Protein AF-D9WW58-F1 (afdb_monomer_lite)

Secondary structure (DSSP, 8-state):
---EEEEEEEEEE-TTTSSEEEEEEEESSS-EEEEEETTS-EEEEE-EEETTEEEEEEEEE-PPTT-EEEEEEEETTEEEES-TT--SPPPEEE-PPPTTSTT-S-----EEEE----SS-BTT-SS--S-S-HHHHHHHHHHH-TTS---SEEEE-S-SS-SSS-BHHHHHHHTTTS-TTSTTTTS--SHHHHHHHHHHHH-SHHHHHHHHHS-EEE---GGGT-TTTT--HHHHHHHTTSTTHHHHHHHHHHHHIIIIIGGGS-HHHHHHH-

Sequence (274 aa):
MAGLRLGPLLRHVDWETGTDATVWVEADRPCEAEVRCADGAGGTARTWQIAGHHYALIPVAGLRPGAETAYRVLLDGEQVWPLPDSRFPDSTIRTPATSDGPTGGPEAVRVAFGSCRWAAPPSDASHDPVGPDALDTLAHTLATSPEAPRPDVLVLLGDQVYADETSAETRRWLATRRDLSEPPGDQVADYEEYTRLYYESWLDPEVRWLLSTVPSCMIFDDHDVIDDWNTSEAWLNRMRTTPWWRERILSGLMSYWVHQHLGNLSPAELAADG

Structure (mmCIF, N/CA/C/O backbone):
data_AF-D9WW58-F1
#
_entry.id   AF-D9WW58-F1
#
loop_
_atom_site.group_PDB
_atom_site.id
_atom_site.type_symbol
_atom_site.label_atom_id
_atom_site.label_alt_id
_atom_site.label_comp_id
_atom_site.label_asym_id
_atom_site.label_entity_id
_atom_site.label_seq_id
_atom_site.pdbx_PDB_ins_code
_atom_site.Cartn_x
_atom_site.Cartn_y
_atom_site.Cartn_z
_atom_site.occupancy
_atom_site.B_iso_or_equiv
_atom_site.auth_seq_id
_atom_site.auth_comp_id
_atom_site.auth_asym_id
_atom_site.auth_atom_id
_atom_site.pdbx_PDB_model_num
ATOM 1 N N . MET A 1 1 ? -18.591 -14.541 -6.287 1.00 83.38 1 MET A N 1
ATOM 2 C CA . MET A 1 1 ? -18.603 -13.501 -5.242 1.00 83.38 1 MET A CA 1
ATOM 3 C C . MET A 1 1 ? -17.286 -12.766 -5.321 1.00 83.38 1 MET A C 1
ATOM 5 O O . MET A 1 1 ? -16.314 -13.421 -5.689 1.00 83.38 1 MET A O 1
ATOM 9 N N . ALA A 1 2 ? -17.283 -11.451 -5.105 1.00 94.44 2 ALA A N 1
ATOM 10 C CA . ALA A 1 2 ? -16.063 -10.651 -5.138 1.00 94.44 2 ALA A CA 1
ATOM 11 C C . ALA A 1 2 ? -15.054 -11.151 -4.097 1.00 94.44 2 ALA A C 1
ATOM 13 O O . ALA A 1 2 ? -15.434 -11.533 -2.992 1.00 94.44 2 ALA A O 1
ATOM 14 N N . GLY A 1 3 ? -13.786 -11.213 -4.488 1.00 97.38 3 GLY A N 1
ATOM 15 C CA . GLY A 1 3 ? -12.680 -11.647 -3.642 1.00 97.38 3 GLY A CA 1
ATOM 16 C C . GLY A 1 3 ? -11.752 -10.486 -3.309 1.00 97.38 3 GLY A C 1
ATOM 17 O O . GLY A 1 3 ? -11.561 -9.589 -4.129 1.00 97.38 3 GLY A O 1
ATOM 18 N N . LEU A 1 4 ? -11.155 -10.519 -2.118 1.00 98.19 4 LEU A N 1
ATOM 19 C CA . LEU A 1 4 ? -10.149 -9.547 -1.698 1.00 98.19 4 LEU A CA 1
ATOM 20 C C . LEU A 1 4 ? -8.792 -9.904 -2.304 1.00 98.19 4 LEU A C 1
ATOM 22 O O . LEU A 1 4 ? -8.166 -10.891 -1.911 1.00 98.19 4 LEU A O 1
ATOM 26 N N . ARG A 1 5 ? -8.346 -9.088 -3.256 1.00 98.06 5 ARG A N 1
ATOM 27 C CA . ARG A 1 5 ? -7.086 -9.260 -3.975 1.00 98.06 5 ARG A CA 1
ATOM 28 C C . ARG A 1 5 ? -5.909 -8.711 -3.175 1.00 98.06 5 ARG A C 1
ATOM 30 O O . ARG A 1 5 ? -4.937 -9.436 -3.006 1.00 98.06 5 ARG A O 1
ATOM 37 N N . LEU A 1 6 ? -6.032 -7.507 -2.614 1.00 98.50 6 LEU A N 1
ATOM 38 C CA . LEU A 1 6 ? -5.019 -6.885 -1.755 1.00 98.50 6 LEU A CA 1
ATOM 39 C C . LEU A 1 6 ? -5.666 -6.119 -0.594 1.00 98.50 6 LEU A C 1
ATOM 41 O O . LEU A 1 6 ? -6.788 -5.626 -0.704 1.00 98.50 6 LEU A O 1
ATOM 45 N N . GLY A 1 7 ? -4.950 -6.026 0.526 1.00 97.88 7 GLY A N 1
ATOM 46 C CA . GLY A 1 7 ? -5.414 -5.372 1.750 1.00 97.88 7 GLY A CA 1
ATOM 47 C C . GLY A 1 7 ? -6.172 -6.290 2.718 1.00 97.88 7 GLY A C 1
ATOM 48 O O . GLY A 1 7 ? -6.093 -7.512 2.575 1.00 97.88 7 GLY A O 1
ATOM 49 N N . PRO A 1 8 ? -6.890 -5.741 3.710 1.00 98.50 8 PRO A N 1
ATOM 50 C CA . PRO A 1 8 ? -7.093 -4.313 3.928 1.00 98.50 8 PRO A CA 1
ATOM 51 C C . PRO A 1 8 ? -5.857 -3.607 4.476 1.00 98.50 8 PRO A C 1
ATOM 53 O O . PRO A 1 8 ? -5.081 -4.186 5.229 1.00 98.50 8 PRO A O 1
ATOM 56 N N . LEU A 1 9 ? -5.713 -2.337 4.109 1.00 98.62 9 LEU A N 1
ATOM 57 C CA . LEU A 1 9 ? -4.753 -1.418 4.707 1.00 98.62 9 LEU A CA 1
ATOM 58 C C . LEU A 1 9 ? -5.532 -0.375 5.508 1.00 98.62 9 LEU A C 1
ATOM 60 O O . LEU A 1 9 ? -6.358 0.340 4.943 1.00 98.62 9 LEU A O 1
ATOM 64 N N . LEU A 1 10 ? -5.253 -0.251 6.802 1.00 98.38 10 LEU A N 1
ATOM 65 C CA . LEU A 1 10 ? -5.635 0.922 7.574 1.00 98.38 10 LEU A CA 1
ATOM 66 C C . LEU A 1 10 ? -4.723 2.070 7.125 1.00 98.38 10 LEU A C 1
ATOM 68 O O . LEU A 1 10 ? -3.497 1.961 7.150 1.00 98.38 10 LEU A O 1
ATOM 72 N N . ARG A 1 11 ? -5.315 3.150 6.623 1.00 96.12 11 ARG A N 1
ATOM 73 C CA . ARG A 1 11 ? -4.577 4.233 5.963 1.00 96.12 11 ARG A CA 1
ATOM 74 C C . ARG A 1 11 ? -4.531 5.492 6.807 1.00 96.12 11 ARG A C 1
ATOM 76 O O . ARG A 1 11 ? -3.458 5.997 7.108 1.00 96.12 11 ARG A O 1
ATOM 83 N N . HIS A 1 12 ? -5.695 5.926 7.261 1.00 93.94 12 HIS A N 1
ATOM 84 C CA . HIS A 1 12 ? -5.854 7.117 8.076 1.00 93.94 12 HIS A CA 1
ATOM 85 C C . HIS A 1 12 ? -6.671 6.769 9.316 1.00 93.94 12 HIS A C 1
ATOM 87 O O . HIS A 1 12 ? -7.610 5.981 9.229 1.00 93.94 12 HIS A O 1
ATOM 93 N N . VAL A 1 13 ? -6.335 7.370 10.448 1.00 94.25 13 VAL A N 1
ATOM 94 C CA . VAL A 1 13 ? -7.235 7.532 11.593 1.00 94.25 13 VAL A CA 1
ATOM 95 C C . VAL A 1 13 ? -7.165 9.011 11.954 1.00 94.25 13 VAL A C 1
ATOM 97 O O . VAL A 1 13 ? -6.102 9.618 11.849 1.00 94.25 13 VAL A O 1
ATOM 100 N N . ASP A 1 14 ? -8.292 9.614 12.300 1.00 91.00 14 ASP A N 1
ATOM 101 C CA . ASP A 1 14 ? -8.332 11.023 12.664 1.00 91.00 14 ASP A CA 1
ATOM 102 C C . ASP A 1 14 ? -7.748 11.200 14.073 1.00 91.00 14 ASP A C 1
ATOM 104 O O . ASP A 1 14 ? -8.353 10.783 15.065 1.00 91.00 14 ASP A O 1
ATOM 108 N N . TRP A 1 15 ? -6.562 11.814 14.159 1.00 88.00 15 TRP A N 1
ATOM 109 C CA . TRP A 1 15 ? -5.913 12.089 15.442 1.00 88.00 15 TRP A CA 1
ATOM 110 C C . TRP A 1 15 ? -6.404 13.357 16.150 1.00 88.00 15 TRP A C 1
ATOM 112 O O . TRP A 1 15 ? -6.055 13.575 17.310 1.00 88.00 15 TRP A O 1
ATOM 122 N N . GLU A 1 16 ? -7.193 14.193 15.477 1.00 86.56 16 GLU A N 1
ATOM 123 C CA . GLU A 1 16 ? -7.776 15.404 16.050 1.00 86.56 16 GLU A CA 1
ATOM 124 C C . GLU A 1 16 ? -9.058 15.077 16.819 1.00 86.56 16 GLU A C 1
ATOM 126 O O . GLU A 1 16 ? -9.220 15.497 17.967 1.00 86.56 16 GLU A O 1
ATOM 131 N N . THR A 1 17 ? -9.952 14.291 16.214 1.00 88.75 17 THR A N 1
ATOM 132 C CA . THR A 1 17 ? -11.255 13.961 16.814 1.00 88.75 17 THR A CA 1
ATOM 133 C C . THR A 1 17 ? -11.327 12.546 17.381 1.00 88.75 17 THR A C 1
ATOM 135 O O . THR A 1 17 ? -12.072 12.308 18.332 1.00 88.75 17 THR A O 1
ATOM 138 N N . GLY A 1 18 ? -10.575 11.597 16.815 1.00 91.25 18 GLY A N 1
ATOM 139 C CA . GLY A 1 18 ? -10.693 10.178 17.140 1.00 91.25 18 GLY A CA 1
ATOM 140 C C . GLY A 1 18 ? -12.011 9.538 16.693 1.00 91.25 18 GLY A C 1
ATOM 141 O O . GLY A 1 18 ? -12.395 8.526 17.278 1.00 91.25 18 GLY A O 1
ATOM 142 N N . THR A 1 19 ? -12.730 10.108 15.716 1.00 93.81 19 THR A N 1
ATOM 143 C CA . THR A 1 19 ? -14.056 9.599 15.306 1.00 93.81 19 THR A CA 1
ATOM 144 C C . THR A 1 19 ? -14.099 8.908 13.951 1.00 93.81 19 THR A C 1
ATOM 146 O O . THR A 1 19 ? -15.078 8.209 13.664 1.00 93.81 19 THR A O 1
ATOM 149 N N . ASP A 1 20 ? -13.047 9.041 13.145 1.00 94.38 20 ASP A N 1
ATOM 150 C CA . ASP A 1 20 ? -13.051 8.586 11.758 1.00 94.38 20 ASP A CA 1
ATOM 151 C C . ASP A 1 20 ? -11.734 7.911 11.353 1.00 94.38 20 ASP A C 1
ATOM 153 O O . ASP A 1 20 ? -10.679 8.117 11.958 1.00 94.38 20 ASP A O 1
ATOM 157 N N . ALA A 1 21 ? -11.803 7.062 10.331 1.00 95.88 21 ALA A N 1
ATOM 158 C CA . ALA A 1 21 ? -10.664 6.361 9.750 1.00 95.88 21 ALA A CA 1
ATOM 159 C C . ALA A 1 21 ? -10.895 6.059 8.262 1.00 95.88 21 ALA A C 1
ATOM 161 O O . ALA A 1 21 ? -12.009 6.186 7.759 1.00 95.88 21 ALA A O 1
ATOM 162 N N . THR A 1 22 ? -9.859 5.597 7.564 1.00 97.31 22 THR A N 1
ATOM 163 C CA . THR A 1 22 ? -9.949 5.144 6.169 1.00 97.31 22 THR A CA 1
ATOM 164 C C . THR A 1 22 ? -9.294 3.781 6.015 1.00 97.31 22 THR A C 1
ATOM 166 O O . THR A 1 22 ? -8.133 3.600 6.391 1.00 97.31 22 THR A O 1
ATOM 169 N N . VAL A 1 23 ? -10.015 2.837 5.409 1.00 98.50 23 VAL A N 1
ATOM 170 C CA . VAL A 1 23 ? -9.493 1.517 5.030 1.00 98.50 23 VAL A CA 1
ATOM 171 C C . VAL A 1 23 ? -9.425 1.407 3.511 1.00 98.50 23 VAL A C 1
ATOM 173 O O . VAL A 1 23 ? -10.398 1.695 2.823 1.00 98.50 23 VAL A O 1
ATOM 176 N N . TRP A 1 24 ? -8.287 0.970 2.982 1.00 98.62 24 TRP A N 1
ATOM 177 C CA . TRP A 1 24 ? -8.073 0.728 1.557 1.00 98.62 24 TRP A CA 1
ATOM 178 C C . TRP A 1 24 ? -8.106 -0.769 1.240 1.00 98.62 24 TRP A C 1
ATOM 180 O O . TRP A 1 24 ? -7.577 -1.580 2.007 1.00 98.62 24 TRP A O 1
ATOM 190 N N . VAL A 1 25 ? -8.689 -1.140 0.099 1.00 98.75 25 VAL A N 1
ATOM 191 C CA . VAL A 1 25 ? -8.702 -2.511 -0.432 1.00 98.75 25 VAL A CA 1
ATOM 192 C C . VAL A 1 25 ? -8.583 -2.540 -1.953 1.00 98.75 25 VAL A C 1
ATOM 194 O O . VAL A 1 25 ? -8.998 -1.607 -2.642 1.00 98.75 25 VAL A O 1
ATOM 197 N N . GLU A 1 26 ? -8.125 -3.677 -2.474 1.00 98.81 26 GLU A N 1
ATOM 198 C CA . GLU A 1 26 ? -8.290 -4.066 -3.875 1.00 98.81 26 GLU A CA 1
ATOM 199 C C . GLU A 1 26 ? -9.142 -5.340 -3.974 1.00 98.81 26 GLU A C 1
ATOM 201 O O . GLU A 1 26 ? -8.863 -6.346 -3.315 1.00 98.81 26 GLU A O 1
ATOM 206 N N . ALA A 1 27 ? -10.164 -5.318 -4.825 1.00 98.69 27 ALA A N 1
ATOM 207 C CA . ALA A 1 27 ? -11.055 -6.430 -5.127 1.00 98.69 27 ALA A CA 1
ATOM 208 C C . ALA A 1 27 ? -10.756 -7.050 -6.505 1.00 98.69 27 ALA A C 1
ATOM 210 O O . ALA A 1 27 ? -10.232 -6.406 -7.412 1.00 98.69 27 ALA A O 1
ATOM 211 N N . ASP A 1 28 ? -11.131 -8.317 -6.689 1.00 98.19 28 ASP A N 1
ATOM 212 C CA . ASP A 1 28 ? -10.938 -9.046 -7.953 1.00 98.19 28 ASP A CA 1
ATOM 213 C C . ASP A 1 28 ? -11.921 -8.656 -9.075 1.00 98.19 28 ASP A C 1
ATOM 215 O O . ASP A 1 28 ? -11.755 -9.096 -10.213 1.00 98.19 28 ASP A O 1
ATOM 219 N N . ARG A 1 29 ? -12.960 -7.876 -8.756 1.00 98.31 29 ARG A N 1
ATOM 220 C CA . ARG A 1 29 ? -14.037 -7.438 -9.658 1.00 98.31 29 ARG A CA 1
ATOM 221 C C . ARG A 1 29 ? -14.750 -6.205 -9.075 1.00 98.31 29 ARG A C 1
ATOM 223 O O . ARG A 1 29 ? -14.565 -5.931 -7.889 1.00 98.31 29 ARG A O 1
ATOM 230 N N . PRO A 1 30 ? -15.617 -5.509 -9.838 1.00 98.62 30 PRO A N 1
ATOM 231 C CA . PRO A 1 30 ? -16.429 -4.430 -9.289 1.00 98.62 30 PRO A CA 1
ATOM 232 C C . PRO A 1 30 ? -17.364 -4.935 -8.184 1.00 98.62 30 PRO A C 1
ATOM 234 O O . PRO A 1 30 ? -18.091 -5.906 -8.404 1.00 98.62 30 PRO A O 1
ATOM 237 N N . CYS A 1 31 ? -17.389 -4.260 -7.037 1.00 98.69 31 CYS A N 1
ATOM 238 C CA . CYS A 1 31 ? -18.260 -4.600 -5.910 1.00 98.69 31 CYS A CA 1
ATOM 239 C C . CYS A 1 31 ? -18.536 -3.392 -5.001 1.00 98.69 31 CYS A C 1
ATOM 241 O O . CYS A 1 31 ? -18.006 -2.293 -5.193 1.00 98.69 31 CYS A O 1
ATOM 243 N N . GLU A 1 32 ? -19.400 -3.586 -4.009 1.00 98.75 32 GLU A N 1
ATOM 244 C CA . GLU A 1 32 ? -19.466 -2.722 -2.829 1.00 98.75 32 GLU A CA 1
ATOM 245 C C . GLU A 1 32 ? -18.541 -3.271 -1.744 1.00 98.75 32 GLU A C 1
ATOM 247 O O . GLU A 1 32 ? -18.630 -4.448 -1.397 1.00 98.75 32 GLU A O 1
ATOM 252 N N . ALA A 1 33 ? -17.643 -2.435 -1.232 1.00 98.81 33 ALA A N 1
ATOM 253 C CA . ALA A 1 33 ? -16.770 -2.762 -0.118 1.00 98.81 33 ALA A CA 1
ATOM 254 C C . ALA A 1 33 ? -17.281 -2.091 1.159 1.00 98.81 33 ALA A C 1
ATOM 256 O O . ALA A 1 33 ? -17.704 -0.935 1.140 1.00 98.81 33 ALA A O 1
ATOM 257 N N . GLU A 1 34 ? -17.233 -2.815 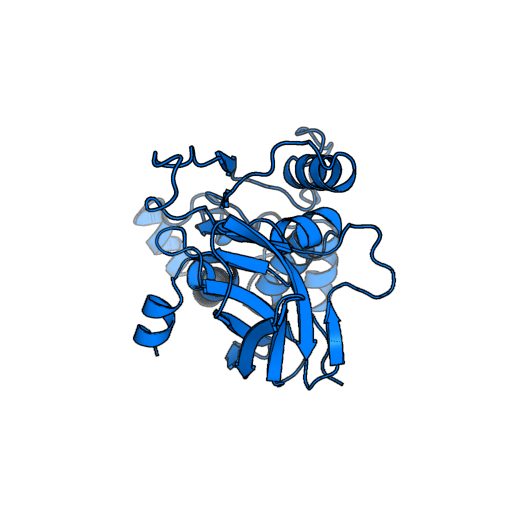2.268 1.00 98.88 34 GLU A N 1
ATOM 258 C CA . GLU A 1 34 ? -17.788 -2.386 3.545 1.00 98.88 34 GLU A CA 1
ATOM 259 C C . GLU A 1 34 ? -16.827 -2.705 4.688 1.00 98.88 34 GLU A C 1
ATOM 261 O O . GLU A 1 34 ? -16.277 -3.804 4.758 1.00 98.88 34 GLU A O 1
ATOM 266 N N . VAL A 1 35 ? -16.681 -1.760 5.615 1.00 98.88 35 VAL A N 1
ATOM 267 C CA . VAL A 1 35 ? -16.047 -1.973 6.918 1.00 98.88 35 VAL A CA 1
ATOM 268 C C . VAL A 1 35 ? -17.124 -1.981 7.995 1.00 98.88 35 VAL A C 1
ATOM 270 O O . VAL A 1 35 ? -17.918 -1.044 8.090 1.00 98.88 35 VAL A O 1
ATOM 273 N N . ARG A 1 36 ? -17.125 -3.020 8.837 1.00 98.75 36 ARG A N 1
ATOM 274 C CA . ARG A 1 36 ? -17.989 -3.132 10.023 1.00 98.75 36 ARG A CA 1
ATOM 275 C C . ARG A 1 36 ? -17.148 -3.285 11.280 1.00 98.75 36 ARG A C 1
ATOM 277 O O . ARG A 1 36 ? -16.464 -4.298 11.428 1.00 98.75 36 ARG A O 1
ATOM 284 N N . CYS A 1 37 ? -17.244 -2.329 12.194 1.00 98.56 37 CYS A N 1
ATOM 285 C CA . CYS A 1 37 ? -16.612 -2.395 13.507 1.00 98.56 37 CYS A CA 1
ATOM 286 C C . CYS A 1 37 ? -17.535 -3.073 14.529 1.00 98.56 37 CYS A C 1
ATOM 288 O O . CYS A 1 37 ? -18.764 -2.999 14.441 1.00 98.56 37 CYS A O 1
ATOM 290 N N . ALA A 1 38 ? -16.945 -3.725 15.530 1.00 96.69 38 ALA A N 1
ATOM 291 C CA . ALA A 1 38 ? -17.670 -4.449 16.574 1.00 96.69 38 ALA A CA 1
ATOM 292 C C . ALA A 1 38 ? -18.561 -3.542 17.444 1.00 96.69 38 ALA A C 1
ATOM 294 O O . ALA A 1 38 ? -19.532 -4.013 18.036 1.00 96.69 38 ALA A O 1
ATOM 295 N N . ASP A 1 39 ? -18.252 -2.248 17.516 1.00 92.06 39 ASP A N 1
ATOM 296 C CA . ASP A 1 39 ? -19.013 -1.238 18.254 1.00 92.06 39 ASP A CA 1
ATOM 297 C C . ASP A 1 39 ? -20.023 -0.457 17.402 1.00 92.06 39 ASP A C 1
ATOM 299 O O . ASP A 1 39 ? -20.636 0.490 17.893 1.00 92.06 39 ASP A O 1
ATOM 303 N N . GLY A 1 40 ? -20.252 -0.885 16.158 1.00 96.62 40 GLY A N 1
ATOM 304 C CA . GLY A 1 40 ? -21.264 -0.321 15.265 1.00 96.62 40 GLY A CA 1
ATOM 305 C C . GLY A 1 40 ? -20.767 0.806 14.360 1.00 96.62 40 GLY A C 1
ATOM 306 O O . GLY A 1 40 ? -21.510 1.206 13.466 1.00 96.62 40 GLY A O 1
ATOM 307 N N . ALA A 1 41 ? -19.528 1.278 14.541 1.00 98.00 41 ALA A N 1
ATOM 308 C CA . ALA A 1 41 ? -18.858 2.133 13.565 1.00 98.00 41 ALA A CA 1
ATOM 309 C C . ALA A 1 41 ? -18.654 1.385 12.235 1.00 98.00 41 ALA A C 1
ATOM 311 O O . ALA A 1 41 ? -18.612 0.151 12.194 1.00 98.00 41 ALA A O 1
ATOM 312 N N . GLY A 1 42 ? -18.528 2.115 11.132 1.00 98.31 42 GLY A N 1
ATOM 313 C CA . GLY A 1 42 ? -18.381 1.487 9.823 1.00 98.31 42 GLY A CA 1
ATOM 314 C C . GLY A 1 42 ? -18.577 2.443 8.661 1.00 98.31 42 GLY A C 1
ATOM 315 O O . GLY A 1 42 ? -18.747 3.648 8.840 1.00 98.31 42 GLY A O 1
ATOM 316 N N . GLY A 1 43 ? -18.569 1.875 7.461 1.00 98.12 43 GLY A N 1
ATOM 317 C CA . GLY A 1 43 ? -18.853 2.602 6.234 1.00 98.12 43 GLY A CA 1
ATOM 318 C C . GLY A 1 43 ? -18.737 1.726 4.997 1.00 98.12 43 GLY A C 1
ATOM 319 O O . GLY A 1 43 ? -18.319 0.569 5.066 1.00 98.12 43 GLY A O 1
ATOM 320 N N . THR A 1 44 ? -19.144 2.282 3.860 1.00 98.44 44 THR A N 1
ATOM 321 C CA . THR A 1 44 ? -19.215 1.575 2.577 1.00 98.44 44 THR A CA 1
ATOM 322 C C . THR A 1 44 ? -18.684 2.443 1.448 1.00 98.44 44 THR A C 1
ATOM 324 O O . THR A 1 44 ? -18.946 3.645 1.428 1.00 98.44 44 THR A O 1
ATOM 327 N N . ALA A 1 45 ? -18.039 1.827 0.462 1.00 97.81 45 ALA A N 1
ATOM 328 C CA . ALA A 1 45 ? -17.636 2.476 -0.778 1.00 97.81 45 ALA A CA 1
ATOM 329 C C . ALA A 1 45 ? -17.799 1.525 -1.971 1.00 97.81 45 ALA A C 1
ATOM 331 O O . ALA A 1 45 ? -17.611 0.313 -1.858 1.00 97.81 45 ALA A O 1
ATOM 332 N N . ARG A 1 46 ? -18.137 2.071 -3.142 1.00 98.12 46 ARG A N 1
ATOM 333 C CA . ARG A 1 46 ? -18.110 1.314 -4.401 1.00 98.12 46 ARG A CA 1
ATOM 334 C C . ARG A 1 46 ? -16.696 1.309 -4.955 1.00 98.12 46 ARG A C 1
ATOM 336 O O . ARG A 1 46 ? -16.024 2.335 -4.928 1.00 98.12 46 ARG A O 1
ATOM 343 N N . THR A 1 47 ? -16.271 0.173 -5.497 1.00 98.50 47 THR A N 1
ATOM 344 C CA . THR A 1 47 ? -14.959 0.099 -6.138 1.00 98.50 47 THR A CA 1
ATOM 345 C C . THR A 1 47 ? -14.908 0.957 -7.402 1.00 98.50 47 THR A C 1
ATOM 347 O O . THR A 1 47 ? -15.834 0.888 -8.217 1.00 98.50 47 THR A O 1
ATOM 350 N N . TRP A 1 48 ? -13.806 1.667 -7.629 1.00 97.50 48 TRP A N 1
ATOM 351 C CA . TRP A 1 48 ? -13.464 2.277 -8.920 1.00 97.50 48 TRP A CA 1
ATOM 352 C C . TRP A 1 48 ? -12.377 1.467 -9.624 1.00 97.50 48 TRP A C 1
ATOM 354 O O . TRP A 1 48 ? -11.764 0.585 -9.026 1.00 97.50 48 TRP A O 1
ATOM 364 N N . GLN A 1 49 ? -12.156 1.743 -10.911 1.00 97.38 49 GLN A N 1
ATOM 365 C CA . GLN A 1 49 ? -11.250 0.953 -11.740 1.00 97.38 49 GLN A CA 1
ATOM 366 C C . GLN A 1 49 ? -10.056 1.765 -12.245 1.00 97.38 49 GLN A C 1
ATOM 368 O O . GLN A 1 49 ? -10.233 2.841 -12.812 1.00 97.38 49 GLN A O 1
ATOM 373 N N . ILE A 1 50 ? -8.857 1.190 -12.133 1.00 97.06 50 ILE A N 1
ATOM 374 C CA . ILE A 1 50 ? -7.639 1.658 -12.808 1.00 97.06 50 ILE A CA 1
ATOM 375 C C . ILE A 1 50 ? -7.045 0.468 -13.551 1.00 97.06 50 ILE A C 1
ATOM 377 O O . ILE A 1 50 ? -6.801 -0.572 -12.950 1.00 97.06 50 ILE A O 1
ATOM 381 N N . ALA A 1 51 ? -6.860 0.597 -14.866 1.00 95.75 51 ALA A N 1
ATOM 382 C CA . ALA A 1 51 ? -6.210 -0.417 -15.707 1.00 95.75 51 ALA A CA 1
ATOM 383 C C . ALA A 1 51 ? -6.740 -1.867 -15.552 1.00 95.75 51 ALA A C 1
ATOM 385 O O . ALA A 1 51 ? -6.019 -2.817 -15.820 1.00 95.75 51 ALA A O 1
ATOM 386 N N . GLY A 1 52 ? -8.007 -2.057 -15.152 1.00 96.62 52 GLY A N 1
ATOM 387 C CA . GLY A 1 52 ? -8.593 -3.396 -14.947 1.00 96.62 52 GLY A CA 1
ATOM 388 C C . GLY A 1 52 ? -8.634 -3.876 -13.494 1.00 96.62 52 GLY A C 1
ATOM 389 O O . GLY A 1 52 ? -9.286 -4.878 -13.221 1.00 96.62 52 GLY A O 1
ATOM 390 N N . HIS A 1 53 ? -8.013 -3.147 -12.569 1.00 98.50 53 HIS A N 1
ATOM 391 C CA . HIS A 1 53 ? -8.026 -3.426 -11.134 1.00 98.50 53 HIS A CA 1
ATOM 392 C C . HIS A 1 53 ? -9.097 -2.606 -10.422 1.00 98.50 53 HIS A C 1
ATOM 394 O O . HIS A 1 53 ? -9.368 -1.475 -10.830 1.00 98.50 53 HIS A O 1
ATOM 400 N N . HIS A 1 54 ? -9.692 -3.161 -9.364 1.00 98.69 54 HIS A N 1
ATOM 401 C CA . HIS A 1 54 ? -10.824 -2.563 -8.658 1.00 98.69 54 HIS A CA 1
ATOM 402 C C . HIS A 1 54 ? -10.438 -2.182 -7.231 1.00 98.69 54 HIS A C 1
ATOM 404 O O . HIS A 1 54 ? -10.194 -3.057 -6.410 1.00 98.69 54 HIS A O 1
ATOM 410 N N . TYR A 1 55 ? -10.416 -0.890 -6.921 1.00 98.62 55 TYR A N 1
ATOM 411 C CA . TYR A 1 55 ? -9.961 -0.368 -5.629 1.00 98.62 55 TYR A CA 1
ATOM 412 C C . TYR A 1 55 ? -11.103 0.284 -4.864 1.00 98.62 55 TYR A C 1
ATOM 414 O O . TYR A 1 55 ? -12.021 0.815 -5.486 1.00 98.62 55 TYR A O 1
ATOM 422 N N . ALA A 1 56 ? -11.039 0.269 -3.533 1.00 97.94 56 ALA A N 1
ATOM 423 C CA . ALA A 1 56 ? -11.926 1.049 -2.676 1.00 97.94 56 ALA A CA 1
ATOM 424 C C . ALA A 1 56 ? -11.165 1.676 -1.496 1.00 97.94 56 ALA A C 1
ATOM 426 O O . ALA A 1 56 ? -10.354 1.016 -0.851 1.00 97.94 56 ALA A O 1
ATOM 427 N N . LEU A 1 57 ? -11.480 2.936 -1.193 1.00 96.88 57 LEU A N 1
ATOM 428 C CA . LEU A 1 57 ? -11.163 3.655 0.042 1.00 96.88 57 LEU A CA 1
ATOM 429 C C . LEU A 1 57 ? -12.487 3.785 0.770 1.00 96.88 57 LEU A C 1
ATOM 431 O O . LEU A 1 57 ? -13.440 4.342 0.229 1.00 96.88 57 LEU A O 1
ATOM 435 N N . ILE A 1 58 ? -12.551 3.220 1.961 1.00 97.81 58 ILE A N 1
ATOM 436 C CA . ILE A 1 58 ? -13.769 3.070 2.735 1.00 97.81 58 ILE A CA 1
ATOM 437 C C . ILE A 1 58 ? -13.619 3.987 3.949 1.00 97.81 58 ILE A C 1
ATOM 439 O O . ILE A 1 58 ? -12.875 3.637 4.872 1.00 97.81 58 ILE A O 1
ATOM 443 N N . PRO A 1 59 ? -14.276 5.162 3.956 1.00 96.44 59 PRO A N 1
ATOM 444 C CA . PRO A 1 59 ? -14.366 5.986 5.149 1.00 96.44 59 PRO A CA 1
ATOM 445 C C . PRO A 1 59 ? -15.132 5.220 6.224 1.00 96.44 59 PRO A C 1
ATOM 447 O O . PRO A 1 59 ? -16.212 4.687 5.968 1.00 96.44 59 PRO A O 1
ATOM 450 N N . VAL A 1 60 ? -14.568 5.158 7.419 1.00 97.25 60 VAL A N 1
ATOM 451 C CA . VAL A 1 60 ? -15.165 4.557 8.608 1.00 97.25 60 VAL A CA 1
ATOM 452 C C . VAL A 1 60 ? -15.525 5.695 9.537 1.00 97.25 60 VAL A C 1
ATOM 454 O O . VAL A 1 60 ? -14.635 6.427 9.956 1.00 97.25 60 VAL A O 1
ATOM 457 N N . ALA A 1 61 ? -16.806 5.819 9.866 1.00 96.06 61 ALA A N 1
ATOM 458 C CA . ALA A 1 61 ? -17.305 6.876 10.734 1.00 96.06 61 ALA A CA 1
ATOM 459 C C . ALA A 1 61 ? -17.942 6.311 12.005 1.00 96.06 61 ALA A C 1
ATOM 461 O O . ALA A 1 61 ? -18.357 5.146 12.061 1.00 96.06 61 ALA A O 1
ATOM 462 N N . GLY A 1 62 ? -18.059 7.167 13.021 1.00 95.88 62 GLY A N 1
ATOM 463 C CA . GLY A 1 62 ? -18.710 6.837 14.290 1.00 95.88 62 GLY A CA 1
ATOM 464 C C . GLY A 1 62 ? -17.828 6.048 15.256 1.00 95.88 62 GLY A C 1
ATOM 465 O O . GLY A 1 62 ? -18.357 5.396 16.159 1.00 95.88 62 GLY A O 1
ATOM 466 N N . LEU A 1 63 ? -16.504 6.092 15.077 1.00 96.25 63 LEU A N 1
ATOM 467 C CA . LEU A 1 63 ? -15.561 5.531 16.040 1.00 96.25 63 LEU A CA 1
ATOM 468 C C . LEU A 1 63 ? -15.649 6.300 17.363 1.00 96.25 63 LEU A C 1
ATOM 470 O O . LEU A 1 63 ? -15.967 7.491 17.407 1.00 96.25 63 LEU A O 1
ATOM 474 N N . ARG A 1 64 ? -15.387 5.598 18.465 1.00 94.81 64 ARG A N 1
ATOM 475 C CA . ARG A 1 64 ? -15.359 6.198 19.801 1.00 94.81 64 ARG A CA 1
ATOM 476 C C . ARG A 1 64 ? -13.933 6.642 20.119 1.00 94.81 64 ARG A C 1
ATOM 478 O O . ARG A 1 64 ? -13.070 5.770 20.131 1.00 94.81 64 ARG A O 1
ATOM 485 N N . PRO A 1 65 ? -13.692 7.914 20.473 1.00 93.25 65 PRO A N 1
ATOM 486 C CA . PRO A 1 65 ? -12.351 8.365 20.822 1.00 93.25 65 PRO A CA 1
ATOM 487 C C . PRO A 1 65 ? -11.765 7.602 22.014 1.00 93.25 65 PRO A C 1
ATOM 489 O O . PRO A 1 65 ? -12.482 7.229 22.948 1.00 93.25 65 PRO A O 1
ATOM 492 N N . GLY A 1 66 ? -10.453 7.377 21.993 1.00 91.62 66 GLY A N 1
ATOM 493 C CA . GLY A 1 66 ? -9.724 6.620 23.013 1.00 91.62 66 GLY A CA 1
ATOM 494 C C . GLY A 1 66 ? -10.062 5.126 23.057 1.00 91.62 66 GLY A C 1
ATOM 495 O O . GLY A 1 66 ? -9.755 4.469 24.053 1.00 91.62 66 GLY A O 1
ATOM 496 N N . ALA A 1 67 ? -10.722 4.586 22.027 1.00 93.38 67 ALA A N 1
ATOM 497 C CA . ALA A 1 67 ? -11.070 3.174 21.947 1.00 93.38 67 ALA A CA 1
ATOM 498 C C . ALA A 1 67 ? -10.193 2.410 20.950 1.00 93.38 67 ALA A C 1
ATOM 500 O O . ALA A 1 67 ? -9.562 2.969 20.053 1.00 93.38 67 ALA A O 1
ATOM 501 N N . GLU A 1 68 ? -10.211 1.091 21.106 1.00 95.44 68 GLU A N 1
ATOM 502 C CA . GLU A 1 68 ? -9.694 0.125 20.149 1.00 95.44 68 GLU A CA 1
ATOM 503 C C . GLU A 1 68 ? -10.836 -0.825 19.779 1.00 95.44 68 GLU A C 1
ATOM 505 O O . GLU A 1 68 ? -11.410 -1.481 20.651 1.00 95.44 68 GLU A O 1
ATOM 510 N N . THR A 1 69 ? -11.217 -0.853 18.501 1.00 97.06 69 THR A N 1
ATOM 511 C CA . THR A 1 69 ? -12.374 -1.618 18.014 1.00 97.06 69 THR A CA 1
ATOM 512 C C . THR A 1 69 ? -11.953 -2.589 16.920 1.00 97.06 69 THR A C 1
ATOM 514 O O . THR A 1 69 ? -11.284 -2.206 15.961 1.00 97.06 69 THR A O 1
ATOM 517 N N . ALA A 1 70 ? -12.322 -3.861 17.069 1.00 98.19 70 ALA A N 1
ATOM 518 C CA . ALA A 1 70 ? -12.120 -4.863 16.029 1.00 98.19 70 ALA A CA 1
ATOM 519 C C . ALA A 1 70 ? -13.044 -4.580 14.842 1.00 98.19 70 ALA A C 1
ATOM 521 O O . ALA A 1 70 ? -14.198 -4.187 15.036 1.00 98.19 70 ALA A O 1
ATOM 522 N N . TYR A 1 71 ? -12.568 -4.821 13.624 1.00 98.75 71 TYR A N 1
ATOM 523 C CA . TYR A 1 71 ? -13.368 -4.622 12.420 1.00 98.75 71 TYR A CA 1
ATOM 524 C C . TYR A 1 71 ? -13.253 -5.784 11.439 1.00 98.75 71 TYR A C 1
ATOM 526 O O . TYR A 1 71 ? -12.355 -6.623 11.505 1.00 98.75 71 TYR A O 1
ATOM 534 N N . ARG A 1 72 ? -14.206 -5.832 10.512 1.00 98.62 72 ARG A N 1
ATOM 535 C CA . ARG A 1 72 ? -14.252 -6.795 9.414 1.00 98.62 72 ARG A CA 1
ATOM 536 C C . ARG A 1 72 ? -14.435 -6.064 8.102 1.00 98.62 72 ARG A C 1
ATOM 538 O O . ARG A 1 72 ? -15.062 -5.005 8.081 1.00 98.62 72 ARG A O 1
ATOM 545 N N . VAL A 1 73 ? -13.943 -6.665 7.023 1.00 98.88 73 VAL A N 1
ATOM 546 C CA . VAL A 1 73 ? -14.199 -6.187 5.660 1.00 98.88 73 VAL A CA 1
ATOM 547 C C . VAL A 1 73 ? -15.103 -7.165 4.943 1.00 98.88 73 VAL A C 1
ATOM 549 O O . VAL A 1 73 ? -14.887 -8.380 5.002 1.00 98.88 73 VAL A O 1
ATOM 552 N N . LEU A 1 74 ? -16.100 -6.623 4.255 1.00 98.81 74 LEU A N 1
ATOM 553 C CA . LEU A 1 74 ? -17.028 -7.371 3.431 1.00 98.81 74 LEU A CA 1
ATOM 554 C C . LEU A 1 74 ? -17.010 -6.841 1.998 1.00 98.81 74 LEU A C 1
ATOM 556 O O . LEU A 1 74 ? -16.914 -5.633 1.794 1.00 98.81 74 LEU A O 1
ATOM 560 N N . LEU A 1 75 ? -17.129 -7.738 1.020 1.00 98.81 75 LEU A N 1
ATOM 561 C CA . LEU A 1 75 ? -17.365 -7.395 -0.383 1.00 98.81 75 LEU A CA 1
ATOM 562 C C . LEU A 1 75 ? -18.712 -7.979 -0.809 1.00 98.81 75 LEU A C 1
ATOM 564 O O . LEU A 1 75 ? -18.933 -9.180 -0.675 1.00 98.81 75 LEU A O 1
ATOM 568 N N . ASP A 1 76 ? -19.624 -7.132 -1.286 1.00 98.38 76 ASP A N 1
ATOM 569 C CA . ASP A 1 76 ? -21.019 -7.489 -1.596 1.00 98.38 76 ASP A CA 1
ATOM 570 C C . ASP A 1 76 ? -21.725 -8.244 -0.444 1.00 98.38 76 ASP A C 1
ATOM 572 O O . ASP A 1 76 ? -22.517 -9.162 -0.660 1.00 98.38 76 ASP A O 1
ATOM 576 N N . GLY A 1 77 ? -21.423 -7.856 0.801 1.00 97.81 77 GLY A N 1
ATOM 577 C CA . GLY A 1 77 ? -21.997 -8.442 2.018 1.00 97.81 77 GLY A CA 1
ATOM 578 C C . GLY A 1 77 ? -21.318 -9.721 2.519 1.00 97.81 77 GLY A C 1
ATOM 579 O O . GLY A 1 77 ? -21.702 -10.229 3.572 1.00 97.81 77 GLY A O 1
ATOM 580 N N . GLU A 1 78 ? -20.295 -10.214 1.823 1.00 98.00 78 GLU A N 1
ATOM 581 C CA . GLU A 1 78 ? -19.550 -11.423 2.182 1.00 98.00 78 GLU A CA 1
ATOM 582 C C . GLU A 1 78 ? -18.242 -11.063 2.876 1.00 98.00 78 GLU A C 1
ATOM 584 O O . GLU A 1 78 ? -17.459 -10.269 2.360 1.00 98.00 78 GLU A O 1
ATOM 589 N N . GLN A 1 79 ? -17.985 -11.643 4.049 1.00 98.12 79 GLN A N 1
ATOM 590 C CA . GLN A 1 79 ? -16.775 -11.347 4.812 1.00 98.12 79 GLN A CA 1
ATOM 591 C C . GLN A 1 79 ? -15.529 -11.876 4.093 1.00 98.12 79 GLN A C 1
ATOM 593 O O . GLN A 1 79 ? -15.387 -13.076 3.867 1.00 98.12 79 GLN A O 1
ATOM 598 N N . VAL A 1 80 ? -14.596 -10.971 3.806 1.00 98.44 80 VAL A N 1
ATOM 599 C CA . VAL A 1 80 ? -13.302 -11.270 3.175 1.00 98.44 80 VAL A CA 1
ATOM 600 C C . VAL A 1 80 ? -12.109 -10.989 4.091 1.00 98.44 80 VAL A C 1
ATOM 602 O O . VAL A 1 80 ? -10.992 -11.401 3.785 1.00 98.44 80 VAL A O 1
ATOM 605 N N . TRP A 1 81 ? -12.336 -10.294 5.211 1.00 98.56 81 TRP A N 1
ATOM 606 C CA . TRP A 1 81 ? -11.337 -10.051 6.248 1.00 98.56 81 TRP A CA 1
ATOM 607 C C . TRP A 1 81 ? -11.977 -10.032 7.651 1.00 98.56 81 TRP A C 1
ATOM 609 O O . TRP A 1 81 ? -13.055 -9.443 7.795 1.00 98.56 81 TRP A O 1
ATOM 619 N N . PRO A 1 82 ? -11.342 -10.612 8.688 1.00 97.56 82 PRO A N 1
ATOM 620 C CA . PRO A 1 82 ? -10.129 -11.433 8.621 1.00 97.56 82 PRO A CA 1
ATOM 621 C C . PRO A 1 82 ? -10.348 -12.702 7.788 1.00 97.56 82 PRO A C 1
ATOM 623 O O . PRO A 1 82 ? -11.488 -13.130 7.575 1.00 97.56 82 PRO A O 1
ATOM 626 N N . LEU A 1 83 ? -9.254 -13.279 7.288 1.00 94.75 83 LEU A N 1
ATOM 627 C CA . LEU A 1 83 ? -9.301 -14.557 6.576 1.00 94.75 83 LEU A CA 1
ATOM 628 C C . LEU A 1 83 ? -9.790 -15.669 7.531 1.00 94.75 83 LEU A C 1
ATOM 630 O O . LEU A 1 83 ? -9.409 -15.638 8.703 1.00 94.75 83 LEU A O 1
ATOM 634 N N . PRO A 1 84 ? -10.586 -16.655 7.062 1.00 89.31 84 PRO A N 1
ATOM 635 C CA . PRO A 1 84 ? -11.208 -17.672 7.922 1.00 89.31 84 PRO A CA 1
ATOM 636 C C . PRO A 1 84 ? -10.252 -18.421 8.863 1.00 89.31 84 PRO A C 1
ATOM 638 O O . PRO A 1 84 ? -10.645 -18.750 9.977 1.00 89.31 84 PRO A O 1
ATOM 641 N N . ASP A 1 85 ? -9.003 -18.630 8.440 1.00 89.69 85 ASP A N 1
ATOM 642 C CA . ASP A 1 85 ? -7.969 -19.356 9.192 1.00 89.69 85 ASP A CA 1
ATOM 643 C C . ASP A 1 85 ? -6.789 -18.445 9.590 1.00 89.69 85 ASP A C 1
ATOM 645 O O . ASP A 1 85 ? -5.637 -18.882 9.660 1.00 89.69 85 ASP A O 1
ATOM 649 N N . SER A 1 86 ? -7.046 -17.148 9.801 1.00 93.75 86 SER A N 1
ATOM 650 C CA . SER A 1 86 ? -6.011 -16.207 10.245 1.00 93.75 86 SER A CA 1
ATOM 651 C C . SER A 1 86 ? -5.397 -16.653 11.576 1.00 93.75 86 SER A C 1
ATOM 653 O O . SER A 1 86 ? -6.102 -16.872 12.559 1.00 93.75 86 SER A O 1
ATOM 655 N N . ARG A 1 87 ? -4.060 -16.742 11.621 1.00 95.25 87 ARG A N 1
ATOM 656 C CA . ARG A 1 87 ? -3.296 -16.990 12.859 1.00 95.25 87 ARG A CA 1
ATOM 657 C C . ARG A 1 87 ? -3.102 -15.738 13.716 1.00 95.25 87 ARG A C 1
ATOM 659 O O . ARG A 1 87 ? -2.621 -15.839 14.840 1.00 95.25 87 ARG A O 1
ATOM 666 N N . PHE A 1 88 ? -3.398 -14.571 13.153 1.00 97.00 88 PHE A N 1
ATOM 667 C CA . PHE A 1 88 ? -3.193 -13.288 13.806 1.00 97.00 88 PHE A CA 1
ATOM 668 C C . PHE A 1 88 ? -4.434 -12.870 14.605 1.00 97.00 88 PHE A C 1
ATOM 670 O O . PHE A 1 88 ? -5.540 -13.287 14.250 1.00 97.00 88 PHE A O 1
ATOM 677 N N . PRO A 1 89 ? -4.276 -12.026 15.644 1.00 96.62 89 PRO A N 1
ATOM 678 C CA . PRO A 1 89 ? -5.403 -11.387 16.317 1.00 96.62 89 PRO A CA 1
ATOM 679 C C . PRO A 1 89 ? -6.309 -10.622 15.346 1.00 96.62 89 PRO A C 1
ATOM 681 O O . PRO A 1 89 ? -5.885 -10.247 14.250 1.00 96.62 89 PRO A O 1
ATOM 684 N N . ASP A 1 90 ? -7.537 -10.332 15.778 1.00 96.50 90 ASP A N 1
ATOM 685 C CA . ASP A 1 90 ? -8.439 -9.465 15.020 1.00 96.50 90 ASP A CA 1
ATOM 686 C C . ASP A 1 90 ? -7.758 -8.126 14.701 1.00 96.50 90 ASP A C 1
ATOM 688 O O . ASP A 1 90 ? -7.114 -7.514 15.556 1.00 96.50 90 ASP A O 1
ATOM 692 N N . SER A 1 91 ? -7.910 -7.657 13.463 1.00 97.94 91 SER A N 1
ATOM 693 C CA . SER A 1 91 ? -7.486 -6.310 13.087 1.00 97.94 91 SER A CA 1
ATOM 694 C C . SER A 1 91 ? -8.351 -5.282 13.801 1.00 97.94 91 SER A C 1
ATOM 696 O O . SER A 1 91 ? -9.576 -5.421 13.873 1.00 97.94 91 SER A O 1
ATOM 698 N N . THR A 1 92 ? -7.715 -4.229 14.305 1.00 97.88 92 THR A N 1
ATOM 699 C CA . THR A 1 92 ? -8.386 -3.205 15.105 1.00 97.88 92 THR A CA 1
ATOM 700 C C . THR A 1 92 ? -8.091 -1.810 14.586 1.00 97.88 92 THR A C 1
ATOM 702 O O . THR A 1 92 ? -7.015 -1.557 14.053 1.00 97.88 92 THR A O 1
ATOM 705 N N . ILE A 1 93 ? -9.021 -0.887 14.803 1.00 97.88 93 ILE A N 1
ATOM 706 C CA . ILE A 1 93 ? -8.791 0.550 14.663 1.00 97.88 93 ILE A CA 1
ATOM 707 C C . ILE A 1 93 ? -8.649 1.122 16.074 1.00 97.88 93 ILE A C 1
ATOM 709 O O . ILE A 1 93 ? -9.531 0.907 16.906 1.00 97.88 93 ILE A O 1
ATOM 713 N N . ARG A 1 94 ? -7.546 1.828 16.350 1.00 95.56 94 ARG A N 1
ATOM 714 C CA . ARG A 1 94 ? -7.331 2.566 17.606 1.00 95.56 94 ARG A CA 1
ATOM 715 C C . ARG A 1 94 ? -7.342 4.048 17.327 1.00 95.56 94 ARG A C 1
ATOM 717 O O . ARG A 1 94 ? -6.616 4.509 16.455 1.00 95.56 94 ARG A O 1
ATOM 724 N N . THR A 1 95 ? -8.133 4.758 18.105 1.00 94.00 95 THR A N 1
ATOM 725 C CA . THR A 1 95 ? -8.309 6.209 18.032 1.00 94.00 95 THR A CA 1
ATOM 726 C C . THR A 1 95 ? -7.708 6.860 19.275 1.00 94.00 95 THR A C 1
ATOM 728 O O . THR A 1 95 ? -7.843 6.272 20.356 1.00 94.00 95 THR A O 1
ATOM 731 N N . PRO A 1 96 ? -7.105 8.055 19.185 1.00 90.44 96 PRO A N 1
ATOM 732 C CA . PRO A 1 96 ? -6.568 8.730 20.363 1.00 90.44 96 PRO A CA 1
ATOM 733 C C . PRO A 1 96 ? -7.673 9.206 21.303 1.00 90.44 96 PRO A C 1
ATOM 735 O O . PRO A 1 96 ? -8.828 9.387 20.904 1.00 90.44 96 PRO A O 1
ATOM 738 N N . ALA A 1 97 ? -7.313 9.437 22.564 1.00 83.56 97 ALA A N 1
ATOM 739 C CA . ALA A 1 97 ? -8.198 10.121 23.498 1.00 83.56 97 ALA A CA 1
ATOM 740 C C . ALA A 1 97 ? -8.288 11.622 23.164 1.00 83.56 97 ALA A C 1
ATOM 742 O O . ALA A 1 97 ? -7.279 12.274 22.903 1.00 83.56 97 ALA A O 1
ATOM 743 N N . THR A 1 98 ? -9.488 12.201 23.230 1.00 72.94 98 THR A N 1
ATOM 744 C CA . THR A 1 98 ? -9.671 13.650 23.055 1.00 72.94 98 THR A CA 1
ATOM 745 C C . THR A 1 98 ? -9.125 14.428 24.253 1.00 72.94 98 THR A C 1
ATOM 747 O O . THR A 1 98 ? -9.303 14.024 25.407 1.00 72.94 98 THR A O 1
ATOM 750 N N . SER A 1 99 ? -8.549 15.600 23.988 1.00 61.88 99 SER A N 1
ATOM 751 C CA . SER A 1 99 ? -7.980 16.537 24.971 1.00 61.88 99 SER A CA 1
ATOM 752 C C . SER A 1 99 ? -8.961 17.042 26.045 1.00 61.88 99 SER A C 1
ATOM 754 O O . SER A 1 99 ? -8.511 17.544 27.073 1.00 61.88 99 SER A O 1
ATOM 756 N N . ASP A 1 100 ? -10.271 16.849 25.863 1.00 58.22 100 ASP A N 1
ATOM 757 C CA . ASP A 1 100 ? -11.328 17.221 26.820 1.00 58.22 100 ASP A CA 1
ATOM 758 C C . ASP A 1 100 ? -11.567 16.186 27.948 1.00 58.22 100 ASP A C 1
ATOM 760 O O . ASP A 1 100 ? -12.444 16.364 28.798 1.00 58.22 100 ASP A O 1
ATOM 764 N N . GLY A 1 101 ? -10.797 15.092 27.989 1.00 53.97 101 GLY A N 1
ATOM 765 C CA . GLY A 1 101 ? -10.835 14.107 29.077 1.00 53.97 101 GLY A CA 1
ATOM 766 C C . GLY A 1 101 ? -10.154 14.586 30.377 1.00 53.97 101 GLY A C 1
ATOM 767 O O . GLY A 1 101 ? -9.257 15.429 30.344 1.00 53.97 101 GLY A O 1
ATOM 768 N N . PRO A 1 102 ? -10.501 14.025 31.556 1.00 47.16 102 PRO A N 1
ATOM 769 C CA . PRO A 1 102 ? -9.993 14.470 32.867 1.00 47.16 102 PRO A CA 1
ATOM 770 C C . PRO A 1 102 ? -8.471 14.317 33.081 1.00 47.16 102 PRO A C 1
ATOM 772 O O . PRO A 1 102 ? -7.951 14.776 34.097 1.00 47.16 102 PRO A O 1
ATOM 775 N N . THR A 1 103 ? -7.749 13.697 32.146 1.00 50.59 103 THR A N 1
ATOM 776 C CA . THR A 1 103 ? -6.284 13.519 32.141 1.00 50.59 103 THR A CA 1
ATOM 777 C C . THR A 1 103 ? -5.572 14.424 31.121 1.00 50.59 103 THR A C 1
ATOM 779 O O . THR A 1 103 ? -4.424 14.160 30.779 1.00 50.59 103 THR A O 1
ATOM 782 N N . GLY A 1 104 ? -6.257 15.476 30.646 1.00 47.94 104 GLY A N 1
ATOM 783 C CA . GLY A 1 104 ? -5.885 16.379 29.552 1.00 47.94 104 GLY A CA 1
ATOM 784 C C . GLY A 1 104 ? -4.408 16.777 29.458 1.00 47.94 104 GLY A C 1
ATOM 785 O O . GLY A 1 104 ? -3.928 17.679 30.146 1.00 47.94 104 GLY A O 1
ATOM 786 N N . GLY A 1 105 ? -3.725 16.128 28.520 1.00 51.81 105 GLY A N 1
ATOM 787 C CA . GLY A 1 105 ? -2.453 16.500 27.912 1.00 51.81 105 GLY A CA 1
ATOM 788 C C . GLY A 1 105 ? -2.350 15.777 26.561 1.00 51.81 105 GLY A C 1
ATOM 789 O O . GLY A 1 105 ? -3.006 14.747 26.400 1.00 51.81 105 GLY A O 1
ATOM 790 N N . PRO A 1 106 ? -1.599 16.299 25.574 1.00 56.16 106 PRO A N 1
ATOM 791 C CA . PRO A 1 106 ? -1.441 15.618 24.292 1.00 56.16 106 PRO A CA 1
ATOM 792 C C . PRO A 1 106 ? -0.815 14.239 24.518 1.00 56.16 106 PRO A C 1
ATOM 794 O O . PRO A 1 106 ? 0.239 14.127 25.151 1.00 56.16 106 PRO A O 1
ATOM 797 N N . GLU A 1 107 ? -1.482 13.194 24.027 1.00 68.31 107 GLU A N 1
ATOM 798 C CA . GLU A 1 107 ? -0.945 11.838 24.043 1.00 68.31 107 GLU A CA 1
ATOM 799 C C . GLU A 1 107 ? 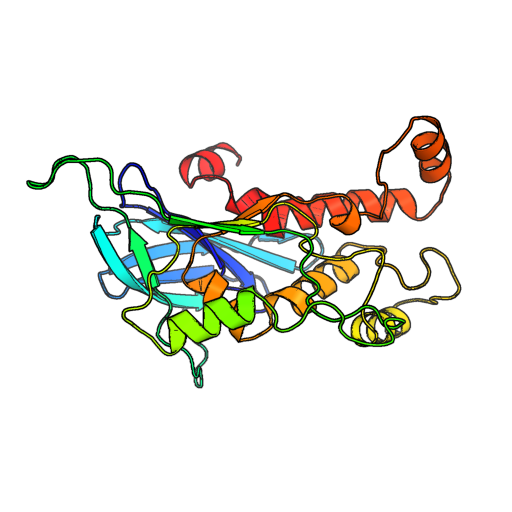0.353 11.818 23.225 1.00 68.31 107 GLU A C 1
ATOM 801 O O . GLU A 1 107 ? 0.436 12.392 22.135 1.00 68.31 107 GLU A O 1
ATOM 806 N N . ALA A 1 108 ? 1.412 11.231 23.785 1.00 80.56 108 ALA A N 1
ATOM 807 C CA . ALA A 1 108 ? 2.673 11.114 23.072 1.00 80.56 108 ALA A CA 1
ATOM 808 C C . ALA A 1 108 ? 2.481 10.165 21.883 1.00 80.56 108 ALA A C 1
ATOM 810 O O . ALA A 1 108 ? 2.260 8.976 22.086 1.00 80.56 108 ALA A O 1
ATOM 811 N N . VAL A 1 109 ? 2.601 10.688 20.662 1.00 87.69 109 VAL A N 1
ATOM 812 C CA . VAL A 1 109 ? 2.461 9.893 19.436 1.00 87.69 109 VAL A CA 1
ATOM 813 C C . VAL A 1 109 ? 3.683 8.996 19.251 1.00 87.69 109 VAL A C 1
ATOM 815 O O . VAL A 1 109 ? 4.827 9.464 19.253 1.00 87.69 109 VAL A O 1
ATOM 818 N N . ARG A 1 110 ? 3.452 7.700 19.054 1.00 92.88 110 ARG A N 1
ATOM 819 C CA . ARG A 1 110 ? 4.479 6.713 18.732 1.00 92.88 110 ARG A CA 1
ATOM 820 C C . ARG A 1 110 ? 4.529 6.469 17.232 1.00 92.88 110 ARG A C 1
ATOM 822 O O . ARG A 1 110 ? 3.647 5.843 16.657 1.00 92.88 110 ARG A O 1
ATOM 829 N N . VAL A 1 111 ? 5.626 6.885 16.618 1.00 96.31 111 VAL A N 1
ATOM 830 C CA . VAL A 1 111 ? 5.882 6.669 15.192 1.00 96.31 111 VAL A CA 1
ATOM 831 C C . VAL A 1 111 ? 6.897 5.544 15.023 1.00 96.31 111 VAL A C 1
ATOM 833 O O . VAL A 1 111 ? 7.951 5.568 15.662 1.00 96.31 111 VAL A O 1
ATOM 836 N N . ALA A 1 112 ? 6.605 4.583 14.149 1.00 97.38 112 ALA A N 1
ATOM 837 C CA . ALA A 1 112 ? 7.635 3.733 13.558 1.00 97.38 112 ALA A CA 1
ATOM 838 C C . ALA A 1 112 ? 7.835 4.168 12.105 1.00 97.38 112 ALA A C 1
ATOM 840 O O . ALA A 1 112 ? 6.863 4.403 11.392 1.00 97.38 112 ALA A O 1
ATOM 841 N N . PHE A 1 113 ? 9.084 4.317 11.675 1.00 97.31 113 PHE A N 1
ATOM 842 C CA . PHE A 1 113 ? 9.398 4.794 10.334 1.00 97.31 113 PHE A CA 1
ATOM 843 C C . PHE A 1 113 ? 10.546 4.001 9.719 1.00 97.31 113 PHE A C 1
ATOM 845 O O . PHE A 1 113 ? 11.387 3.461 10.439 1.00 97.31 113 PHE A O 1
ATOM 852 N N . GLY A 1 114 ? 10.573 3.943 8.393 1.00 95.44 114 GLY A N 1
ATOM 853 C CA . GLY A 1 114 ? 11.600 3.242 7.631 1.00 95.44 114 GLY A CA 1
ATOM 854 C C . GLY A 1 114 ? 11.410 3.420 6.128 1.00 95.44 114 GLY A C 1
ATOM 855 O O . GLY A 1 114 ? 10.407 3.972 5.686 1.00 95.44 114 GLY A O 1
ATOM 856 N N . SER A 1 115 ? 12.375 2.959 5.349 1.00 95.00 115 SER A N 1
ATOM 857 C CA . SER A 1 115 ? 12.367 2.950 3.882 1.00 95.00 115 SER A CA 1
ATOM 858 C C . SER A 1 115 ? 13.128 1.71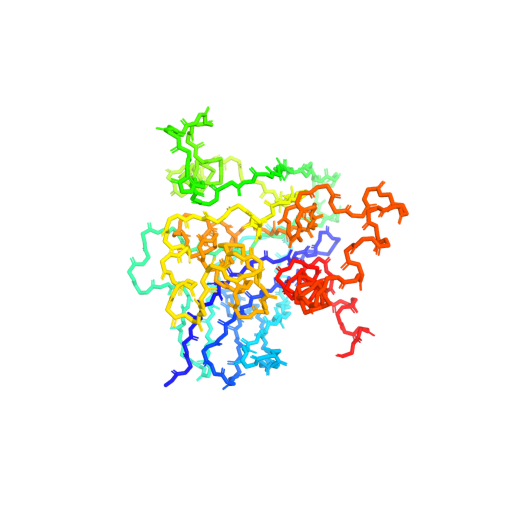8 3.394 1.00 95.00 115 SER A C 1
ATOM 860 O O . SER A 1 115 ? 13.653 0.956 4.213 1.00 95.00 115 SER A O 1
ATOM 862 N N . CYS A 1 116 ? 13.207 1.540 2.077 1.00 93.31 116 CYS A N 1
ATOM 863 C CA . CYS A 1 116 ? 14.109 0.579 1.442 1.00 93.31 116 CYS A CA 1
ATOM 864 C C . CYS A 1 116 ? 13.859 -0.878 1.861 1.00 93.31 116 CYS A C 1
ATOM 866 O O . CYS A 1 116 ? 14.789 -1.653 2.112 1.00 93.31 116 CYS A O 1
ATOM 868 N N . ARG A 1 117 ? 12.579 -1.252 2.000 1.00 92.06 117 ARG A N 1
ATOM 869 C CA . ARG A 1 117 ? 12.203 -2.615 2.379 1.00 92.06 117 ARG A CA 1
ATOM 870 C C . ARG A 1 117 ? 12.188 -3.503 1.145 1.00 92.06 117 ARG A C 1
ATOM 872 O O . ARG A 1 117 ? 11.315 -3.394 0.288 1.00 92.06 117 ARG A O 1
ATOM 879 N N . TRP A 1 118 ? 13.060 -4.495 1.152 1.00 88.56 118 TRP A N 1
ATOM 880 C CA . TRP A 1 118 ? 13.017 -5.594 0.203 1.00 88.56 118 TRP A CA 1
ATOM 881 C C . TRP A 1 118 ? 12.046 -6.674 0.665 1.00 88.56 118 TRP A C 1
ATOM 883 O O . TRP A 1 118 ? 12.339 -7.419 1.592 1.00 88.56 118 TRP A O 1
ATOM 893 N N . ALA A 1 119 ? 10.897 -6.781 -0.002 1.00 85.25 119 ALA A N 1
ATOM 894 C CA . ALA A 1 119 ? 9.929 -7.846 0.273 1.00 85.25 119 ALA A CA 1
ATOM 895 C C . ALA A 1 119 ? 10.463 -9.248 -0.062 1.00 85.25 119 ALA A C 1
ATOM 897 O O . ALA A 1 119 ? 10.131 -10.234 0.588 1.00 85.25 119 ALA A O 1
ATOM 898 N N . ALA A 1 120 ? 11.295 -9.325 -1.095 1.00 82.44 120 ALA A N 1
ATOM 899 C CA . ALA A 1 120 ? 12.069 -10.495 -1.460 1.00 82.44 120 ALA A CA 1
ATOM 900 C C . ALA A 1 120 ? 13.410 -10.003 -2.010 1.00 82.44 120 ALA A C 1
ATOM 902 O O . ALA A 1 120 ? 13.423 -8.990 -2.710 1.00 82.44 120 ALA A O 1
ATOM 903 N N . PRO A 1 121 ? 14.531 -10.689 -1.734 1.00 75.75 121 PRO A N 1
ATOM 904 C CA . PRO A 1 121 ? 15.826 -10.259 -2.240 1.00 75.75 121 PRO A CA 1
ATOM 905 C C . PRO A 1 121 ? 15.843 -10.263 -3.781 1.00 75.75 121 PRO A C 1
ATOM 907 O O . PRO A 1 121 ? 15.179 -11.110 -4.405 1.00 75.75 121 PRO A O 1
ATOM 910 N N . PRO A 1 122 ? 16.622 -9.367 -4.416 1.00 74.62 122 PRO A N 1
ATOM 911 C CA . PRO A 1 122 ? 16.781 -9.382 -5.863 1.00 74.62 122 PRO A CA 1
ATOM 912 C C . PRO A 1 122 ? 17.419 -10.703 -6.299 1.00 74.62 122 PRO A C 1
ATOM 914 O O . PRO A 1 122 ? 18.159 -11.341 -5.548 1.00 74.62 122 PRO A O 1
ATOM 917 N N . SER A 1 123 ? 17.103 -11.161 -7.515 1.00 71.00 123 SER A N 1
ATOM 918 C CA . SER A 1 123 ? 17.439 -12.536 -7.928 1.00 71.00 123 SER A CA 1
ATOM 919 C C . SER A 1 123 ? 18.944 -12.858 -7.947 1.00 71.00 123 SER A C 1
ATOM 921 O O . SER A 1 123 ? 19.329 -14.024 -7.885 1.00 71.00 123 SER A O 1
ATOM 923 N N . ASP A 1 124 ? 19.781 -11.829 -8.041 1.00 72.44 124 ASP A N 1
ATOM 924 C CA . ASP A 1 124 ? 21.239 -11.870 -8.074 1.00 72.44 124 ASP A CA 1
ATOM 925 C C . ASP A 1 124 ? 21.895 -11.613 -6.704 1.00 72.44 124 ASP A C 1
ATOM 927 O O . ASP A 1 124 ? 23.121 -11.700 -6.578 1.00 72.44 124 ASP A O 1
ATOM 931 N N . ALA A 1 125 ? 21.104 -11.389 -5.648 1.00 67.38 125 ALA A N 1
ATOM 932 C CA . ALA A 1 125 ? 21.611 -11.316 -4.285 1.00 67.38 125 ALA A CA 1
ATOM 933 C C . ALA A 1 125 ? 22.146 -12.682 -3.829 1.00 67.38 125 ALA A C 1
ATOM 935 O O . ALA A 1 125 ? 21.432 -13.682 -3.764 1.00 67.38 125 ALA A O 1
ATOM 936 N N . SER A 1 126 ? 23.437 -12.727 -3.488 1.00 57.31 126 SER A N 1
ATOM 937 C CA . SER A 1 126 ? 24.103 -13.973 -3.080 1.00 57.31 126 SER A CA 1
ATOM 938 C C . SER A 1 126 ? 23.742 -14.445 -1.664 1.00 57.31 126 SER A C 1
ATOM 940 O O . SER A 1 126 ? 23.884 -15.630 -1.378 1.00 57.31 126 SER A O 1
ATOM 942 N N . HIS A 1 127 ? 23.307 -13.533 -0.789 1.00 55.41 127 HIS A N 1
ATOM 943 C CA . HIS A 1 127 ? 22.898 -13.739 0.606 1.00 55.41 127 HIS A CA 1
ATOM 944 C C . HIS A 1 127 ? 21.938 -12.609 0.995 1.00 55.41 127 HIS A C 1
ATOM 946 O O . HIS A 1 127 ? 22.018 -11.548 0.385 1.00 55.41 127 HIS A O 1
ATOM 952 N N . ASP A 1 128 ? 21.096 -12.807 2.013 1.00 57.09 128 ASP A N 1
ATOM 953 C CA . ASP A 1 128 ? 20.370 -11.717 2.680 1.00 57.09 128 ASP A CA 1
ATOM 954 C C . ASP A 1 128 ? 21.330 -11.004 3.657 1.00 57.09 128 ASP A C 1
ATOM 956 O O . ASP A 1 128 ? 21.706 -11.592 4.678 1.00 57.09 128 ASP A O 1
ATOM 960 N N . PRO A 1 129 ? 21.806 -9.784 3.345 1.00 55.16 129 PRO A N 1
ATOM 961 C CA . PRO A 1 129 ? 22.755 -9.073 4.189 1.00 55.16 129 PRO A CA 1
ATOM 962 C C . PRO A 1 129 ? 22.073 -8.265 5.308 1.00 55.16 129 PRO A C 1
ATOM 964 O O . PRO A 1 129 ? 22.782 -7.672 6.121 1.00 55.16 129 PRO A O 1
ATOM 967 N N . VAL A 1 130 ? 20.734 -8.198 5.339 1.00 64.06 130 VAL A N 1
ATOM 968 C CA . VAL A 1 130 ? 19.973 -7.198 6.111 1.00 64.06 130 VAL A CA 1
ATOM 969 C C . VAL A 1 130 ? 19.431 -7.769 7.427 1.00 64.06 130 VAL A C 1
ATOM 971 O O . VAL A 1 130 ? 19.287 -7.033 8.404 1.00 64.06 130 VAL A O 1
ATOM 974 N N . GLY A 1 131 ? 19.250 -9.090 7.514 1.00 72.75 131 GLY A N 1
ATOM 975 C CA . GLY A 1 131 ? 18.721 -9.750 8.709 1.00 72.75 131 GLY A CA 1
ATOM 976 C C . GLY A 1 131 ? 17.192 -9.853 8.673 1.00 72.75 131 GLY A C 1
ATOM 977 O O . GLY A 1 131 ? 16.605 -9.746 7.604 1.00 72.75 131 GLY A O 1
ATOM 978 N N . PRO A 1 132 ? 16.522 -10.120 9.810 1.00 82.62 132 PRO A N 1
ATOM 979 C CA . PRO A 1 132 ? 15.076 -10.323 9.809 1.00 82.62 132 PRO A CA 1
ATOM 980 C C . PRO A 1 132 ? 14.343 -9.058 9.349 1.00 82.62 132 PRO A C 1
ATOM 982 O O . PRO A 1 132 ? 14.688 -7.951 9.768 1.00 82.62 132 PRO A O 1
ATOM 985 N N . ASP A 1 133 ? 13.302 -9.238 8.537 1.00 91.44 133 ASP A N 1
ATOM 986 C CA . ASP A 1 133 ? 12.446 -8.149 8.074 1.00 91.44 133 ASP A CA 1
ATOM 987 C C . ASP A 1 133 ? 11.862 -7.380 9.274 1.00 91.44 133 ASP A C 1
ATOM 989 O O . ASP A 1 133 ? 11.312 -7.955 10.224 1.00 91.44 133 ASP A O 1
ATOM 993 N N . ALA A 1 134 ? 12.032 -6.056 9.260 1.00 93.25 134 ALA A N 1
ATOM 994 C CA . ALA A 1 134 ? 11.637 -5.192 10.364 1.00 93.25 134 ALA A CA 1
ATOM 995 C C . ALA A 1 134 ? 10.111 -5.120 10.540 1.00 93.25 134 ALA A C 1
ATOM 997 O O . ALA A 1 134 ? 9.636 -5.050 11.679 1.00 93.25 134 ALA A O 1
ATOM 998 N N . LEU A 1 135 ? 9.345 -5.152 9.444 1.00 95.94 135 LEU A N 1
ATOM 999 C CA . LEU A 1 135 ? 7.885 -5.167 9.495 1.00 95.94 135 LEU A CA 1
ATOM 1000 C C . LEU A 1 135 ? 7.378 -6.529 9.963 1.00 95.94 135 LEU A C 1
ATOM 1002 O O . LEU A 1 135 ? 6.498 -6.557 10.822 1.00 95.94 135 LEU A O 1
ATOM 1006 N N . ASP A 1 136 ? 7.985 -7.632 9.519 1.00 95.25 136 ASP A N 1
ATOM 1007 C CA . ASP A 1 136 ? 7.632 -8.971 10.015 1.00 95.25 136 ASP A CA 1
ATOM 1008 C C . ASP A 1 136 ? 7.920 -9.093 11.510 1.00 95.25 136 ASP A C 1
ATOM 1010 O O . ASP A 1 136 ? 7.106 -9.595 12.285 1.00 95.25 136 ASP A O 1
ATOM 1014 N N . THR A 1 137 ? 9.068 -8.574 11.948 1.00 95.06 137 THR A N 1
ATOM 1015 C CA . THR A 1 137 ? 9.462 -8.572 13.361 1.00 95.06 137 THR A CA 1
ATOM 1016 C C . THR A 1 137 ? 8.493 -7.744 14.207 1.00 95.06 137 THR A C 1
ATOM 1018 O O . THR A 1 137 ? 8.111 -8.160 15.308 1.00 95.06 137 THR A O 1
ATOM 1021 N N . LEU A 1 138 ? 8.066 -6.581 13.704 1.00 96.81 138 LEU A N 1
ATOM 1022 C CA . LEU A 1 138 ? 7.065 -5.746 14.365 1.00 96.81 138 LEU A CA 1
ATOM 1023 C C . LEU A 1 138 ? 5.705 -6.453 14.415 1.00 96.81 138 LEU A C 1
ATOM 1025 O O . LEU A 1 138 ? 5.108 -6.537 15.488 1.00 96.81 138 LEU A O 1
ATOM 1029 N N . ALA A 1 139 ? 5.241 -7.005 13.293 1.00 97.12 139 ALA A N 1
ATOM 1030 C CA . ALA A 1 139 ? 3.996 -7.758 13.201 1.00 97.12 139 ALA A CA 1
ATOM 1031 C C . ALA A 1 139 ? 3.985 -8.931 14.189 1.00 97.12 139 ALA A C 1
ATOM 1033 O O . ALA A 1 139 ? 3.058 -9.071 14.985 1.00 97.12 139 ALA A O 1
ATOM 1034 N N . HIS A 1 140 ? 5.056 -9.724 14.206 1.00 96.12 140 HIS A N 1
ATOM 1035 C CA . HIS A 1 140 ? 5.225 -10.830 15.136 1.00 96.12 140 HIS A CA 1
ATOM 1036 C C . HIS A 1 140 ? 5.149 -10.356 16.589 1.00 96.12 140 HIS A C 1
ATOM 1038 O O . HIS A 1 140 ? 4.370 -10.895 17.373 1.00 96.12 140 HIS A O 1
AT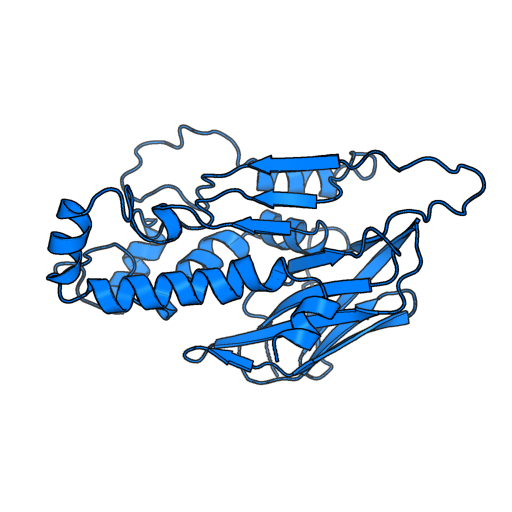OM 1044 N N . THR A 1 141 ? 5.895 -9.302 16.935 1.00 96.81 141 THR A N 1
ATOM 1045 C CA . THR A 1 141 ? 5.914 -8.740 18.292 1.00 96.81 141 THR A CA 1
ATOM 1046 C C . THR A 1 141 ? 4.515 -8.326 18.746 1.00 96.81 141 THR A C 1
ATOM 1048 O O . THR A 1 141 ? 4.106 -8.686 19.850 1.00 96.81 141 THR A O 1
ATOM 1051 N N . LEU A 1 142 ? 3.769 -7.611 17.900 1.00 96.44 142 LEU A N 1
ATOM 1052 C CA . LEU A 1 142 ? 2.410 -7.163 18.212 1.00 96.44 142 LEU A CA 1
ATOM 1053 C C . LEU A 1 142 ? 1.415 -8.328 18.286 1.00 96.44 142 LEU A C 1
ATOM 1055 O O . LEU A 1 142 ? 0.511 -8.306 19.117 1.00 96.44 142 LEU A O 1
ATOM 1059 N N . ALA A 1 143 ? 1.583 -9.352 17.450 1.00 95.81 143 ALA A N 1
ATOM 1060 C CA . ALA A 1 143 ? 0.703 -10.514 17.430 1.00 95.81 143 ALA A CA 1
ATOM 1061 C C . ALA A 1 143 ? 0.897 -11.429 18.650 1.00 95.81 143 ALA A C 1
ATOM 1063 O O . ALA A 1 143 ? -0.067 -12.034 19.119 1.00 95.81 143 ALA A O 1
ATOM 1064 N N . THR A 1 144 ? 2.122 -11.547 19.175 1.00 96.38 144 THR A N 1
ATOM 1065 C CA . THR A 1 144 ? 2.436 -12.465 20.286 1.00 96.38 144 THR A CA 1
ATOM 1066 C C . THR A 1 144 ? 2.504 -11.796 21.656 1.00 96.38 144 THR A C 1
ATOM 1068 O O . THR A 1 144 ? 2.470 -12.494 22.668 1.00 96.38 144 THR A O 1
ATOM 1071 N N . SER A 1 145 ? 2.617 -10.466 21.709 1.00 95.19 145 SER A N 1
ATOM 1072 C CA . SER A 1 145 ? 2.795 -9.708 22.952 1.00 95.19 145 SER A CA 1
ATOM 1073 C C . SER A 1 145 ? 1.760 -8.578 23.047 1.00 95.19 145 SER A C 1
ATOM 1075 O O . SER A 1 145 ? 2.065 -7.454 22.659 1.00 95.19 145 SER A O 1
ATOM 1077 N N . PRO A 1 146 ? 0.557 -8.825 23.602 1.00 85.19 146 PRO A N 1
ATOM 1078 C CA . PRO A 1 146 ? -0.506 -7.813 23.696 1.00 85.19 146 PRO A CA 1
ATOM 1079 C C . PRO A 1 146 ? -0.120 -6.540 24.466 1.00 85.19 146 PRO A C 1
ATOM 1081 O O . PRO A 1 146 ? -0.674 -5.476 24.220 1.00 85.19 146 PRO A O 1
ATOM 1084 N N . GLU A 1 147 ? 0.844 -6.646 25.384 1.00 88.75 147 GLU A N 1
ATOM 1085 C CA . GLU A 1 147 ? 1.382 -5.522 26.168 1.00 88.75 147 GLU A CA 1
ATOM 1086 C C . GLU A 1 147 ? 2.477 -4.737 25.422 1.00 88.75 147 GLU A C 1
ATOM 1088 O O . GLU A 1 147 ? 2.972 -3.722 25.919 1.00 88.75 147 GLU A O 1
ATOM 1093 N N . ALA A 1 148 ? 2.927 -5.219 24.256 1.00 92.38 148 ALA A N 1
ATOM 1094 C CA . ALA A 1 148 ? 3.943 -4.526 23.482 1.00 92.38 148 ALA A CA 1
ATOM 1095 C C . ALA A 1 148 ? 3.389 -3.187 22.975 1.00 92.38 148 ALA A C 1
ATOM 1097 O O . ALA A 1 148 ? 2.258 -3.120 22.487 1.00 92.38 148 ALA A O 1
ATOM 1098 N N . PRO A 1 149 ? 4.178 -2.104 23.057 1.00 90.94 149 PRO A N 1
ATOM 1099 C CA . PRO A 1 149 ? 3.709 -0.804 22.623 1.00 90.94 149 PRO A CA 1
ATOM 1100 C C . PRO A 1 149 ? 3.529 -0.790 21.104 1.00 90.94 149 PRO A C 1
ATOM 1102 O O . PRO A 1 149 ? 4.504 -0.843 20.350 1.00 90.94 149 PRO A O 1
ATOM 1105 N N . ARG A 1 150 ? 2.278 -0.676 20.661 1.00 94.12 150 ARG A N 1
ATOM 1106 C CA . ARG A 1 150 ? 1.942 -0.532 19.247 1.00 94.12 150 ARG A CA 1
ATOM 1107 C C . ARG A 1 150 ? 2.263 0.878 18.749 1.00 94.12 150 ARG A C 1
ATOM 1109 O O . ARG A 1 150 ? 1.942 1.830 19.457 1.00 94.12 150 ARG A O 1
ATOM 1116 N N . PRO A 1 151 ? 2.882 1.043 17.566 1.00 96.19 151 PRO A N 1
ATOM 1117 C CA . PRO A 1 151 ? 2.954 2.347 16.920 1.00 96.19 151 PRO A CA 1
ATOM 1118 C C . PRO A 1 151 ? 1.555 2.894 16.633 1.00 96.19 151 PRO A C 1
ATOM 1120 O O . PRO A 1 151 ? 0.650 2.141 16.273 1.00 96.19 151 PRO A O 1
ATOM 1123 N N . ASP A 1 152 ? 1.400 4.203 16.767 1.00 94.94 152 ASP A N 1
ATOM 1124 C CA . ASP A 1 152 ? 0.191 4.910 16.358 1.00 94.94 152 ASP A CA 1
ATOM 1125 C C . ASP A 1 152 ? 0.144 5.058 14.839 1.00 94.94 152 ASP A C 1
ATOM 1127 O O . ASP A 1 152 ? -0.930 5.013 14.260 1.00 94.94 152 ASP A O 1
ATOM 1131 N N . VAL A 1 153 ? 1.305 5.174 14.185 1.00 96.31 153 VAL A N 1
ATOM 1132 C CA . VAL A 1 153 ? 1.419 5.280 12.726 1.00 96.31 153 VAL A CA 1
ATOM 1133 C C . VAL A 1 153 ? 2.737 4.685 12.221 1.00 96.31 153 VAL A C 1
ATOM 1135 O O . VAL A 1 153 ? 3.787 4.819 12.862 1.00 96.31 153 VAL A O 1
ATOM 1138 N N . LEU A 1 154 ? 2.675 4.036 11.057 1.00 97.94 154 LEU A N 1
ATOM 1139 C CA . LEU A 1 154 ? 3.828 3.694 10.227 1.00 97.94 154 LEU A CA 1
ATOM 1140 C C . LEU A 1 154 ? 4.087 4.820 9.225 1.00 97.94 154 LEU A C 1
ATOM 1142 O O . LEU A 1 154 ? 3.188 5.198 8.476 1.00 97.94 154 LEU A O 1
ATOM 1146 N N . VAL A 1 155 ? 5.312 5.332 9.177 1.00 97.75 155 VAL A N 1
ATOM 1147 C CA . VAL A 1 155 ? 5.737 6.321 8.178 1.00 97.75 155 VAL A CA 1
ATOM 1148 C C . VAL A 1 155 ? 6.782 5.680 7.273 1.00 97.75 155 VAL A C 1
ATOM 1150 O O . VAL A 1 155 ? 7.929 5.492 7.678 1.00 97.75 155 VAL A O 1
ATOM 1153 N N . LEU A 1 156 ? 6.375 5.311 6.061 1.00 97.50 156 LEU A N 1
ATOM 1154 C CA . LEU A 1 156 ? 7.224 4.605 5.107 1.00 97.50 156 LEU A CA 1
ATOM 1155 C C . LEU A 1 156 ? 7.711 5.581 4.030 1.00 97.50 156 LEU A C 1
ATOM 1157 O O . LEU A 1 156 ? 6.914 6.190 3.318 1.00 97.50 156 LEU A O 1
ATOM 1161 N N . LEU A 1 157 ? 9.023 5.796 3.994 1.00 96.94 157 LEU A N 1
ATOM 1162 C CA . LEU A 1 157 ? 9.648 7.000 3.439 1.00 96.94 157 LEU A CA 1
ATOM 1163 C C . LEU A 1 157 ? 10.211 6.843 2.022 1.00 96.94 157 LEU A C 1
ATOM 1165 O O . LEU A 1 157 ? 10.982 7.697 1.601 1.00 96.94 157 LEU A O 1
ATOM 1169 N N . GLY A 1 158 ? 9.860 5.778 1.312 1.00 95.06 158 GLY A N 1
ATOM 1170 C CA . GLY A 1 158 ? 10.423 5.499 -0.007 1.00 95.06 158 GLY A CA 1
ATOM 1171 C C . GLY A 1 158 ? 10.706 4.029 -0.225 1.00 95.06 158 GLY A C 1
ATOM 1172 O O . GLY A 1 158 ? 10.745 3.259 0.744 1.00 95.06 158 GLY A O 1
ATOM 1173 N N . ASP A 1 159 ? 10.886 3.649 -1.485 1.00 95.56 159 ASP A N 1
ATOM 1174 C CA . ASP A 1 159 ? 11.242 2.298 -1.914 1.00 95.56 159 ASP A CA 1
ATOM 1175 C C . ASP A 1 159 ? 10.308 1.244 -1.318 1.00 95.56 159 ASP A C 1
ATOM 1177 O O . ASP A 1 159 ? 10.715 0.289 -0.646 1.00 95.56 159 ASP A O 1
ATOM 1181 N N . GLN A 1 160 ? 9.004 1.468 -1.500 1.00 94.62 160 GLN A N 1
ATOM 1182 C CA . GLN A 1 160 ? 7.988 0.500 -1.071 1.00 94.62 160 GLN A CA 1
ATOM 1183 C C . GLN A 1 160 ? 7.990 -0.743 -1.961 1.00 94.62 160 GLN A C 1
ATOM 1185 O O . GLN A 1 160 ? 7.586 -1.833 -1.537 1.00 94.62 160 GLN A O 1
ATOM 1190 N N . VAL A 1 161 ? 8.425 -0.551 -3.205 1.00 96.31 161 VAL A N 1
ATOM 1191 C CA . VAL A 1 161 ? 8.638 -1.571 -4.220 1.00 96.31 161 VAL A CA 1
ATOM 1192 C C . VAL A 1 161 ? 9.914 -1.249 -4.995 1.00 96.31 161 VAL A C 1
ATOM 1194 O O . VAL A 1 161 ? 10.239 -0.083 -5.190 1.00 96.31 161 VAL A O 1
ATOM 1197 N N . TYR A 1 162 ? 10.591 -2.290 -5.476 1.00 96.31 162 TYR A N 1
ATOM 1198 C CA . TYR A 1 162 ? 11.796 -2.179 -6.297 1.00 96.31 162 TYR A CA 1
ATOM 1199 C C . TYR A 1 162 ? 11.451 -2.518 -7.734 1.00 96.31 162 TYR A C 1
ATOM 1201 O O . TYR A 1 162 ? 11.306 -3.679 -8.126 1.00 96.31 162 TYR A O 1
ATOM 1209 N N . ALA A 1 163 ? 11.218 -1.479 -8.519 1.00 96.75 163 ALA A N 1
ATOM 1210 C CA . ALA A 1 163 ? 10.659 -1.622 -9.844 1.00 96.75 163 ALA A CA 1
ATOM 1211 C C . ALA A 1 163 ? 11.727 -2.023 -10.873 1.00 96.75 163 ALA A C 1
ATOM 1213 O O . ALA A 1 163 ? 11.400 -2.524 -11.954 1.00 96.75 163 ALA A O 1
ATOM 1214 N N . ASP A 1 164 ? 12.987 -1.764 -10.564 1.00 94.62 164 ASP A N 1
ATOM 1215 C CA . ASP A 1 164 ? 14.187 -1.961 -11.369 1.00 94.62 164 ASP A CA 1
ATOM 1216 C C . ASP A 1 164 ? 15.087 -3.096 -10.865 1.00 94.62 164 ASP A C 1
ATOM 1218 O O . ASP A 1 164 ? 15.907 -3.609 -11.625 1.00 94.62 164 ASP A O 1
ATOM 1222 N N . GLU A 1 165 ? 14.864 -3.563 -9.638 1.00 93.44 165 GLU A N 1
ATOM 1223 C CA . GLU A 1 165 ? 15.555 -4.716 -9.075 1.00 93.44 165 GLU A CA 1
ATOM 1224 C C . GLU A 1 165 ? 14.569 -5.803 -8.619 1.00 93.44 165 GLU A C 1
ATOM 1226 O O . GLU A 1 165 ? 14.180 -5.926 -7.461 1.00 93.44 165 GLU A O 1
ATOM 1231 N N . THR A 1 166 ? 14.134 -6.636 -9.561 1.00 94.56 166 THR A N 1
ATOM 1232 C CA . THR A 1 166 ? 13.057 -7.603 -9.313 1.00 94.56 166 THR A CA 1
ATOM 1233 C C . THR A 1 166 ? 13.555 -8.926 -8.714 1.00 94.56 166 THR A C 1
ATOM 1235 O O . THR A 1 166 ? 14.654 -9.417 -9.020 1.00 94.56 166 THR A O 1
ATOM 1238 N N . SER A 1 167 ? 12.705 -9.556 -7.893 1.00 93.88 167 SER A N 1
ATOM 1239 C CA . SER A 1 167 ? 12.940 -10.884 -7.311 1.00 93.88 167 SER A CA 1
ATOM 1240 C C . SER A 1 167 ? 12.973 -11.991 -8.376 1.00 93.88 167 SER A C 1
ATOM 1242 O O . SER A 1 167 ? 12.409 -11.862 -9.466 1.00 93.88 167 SER A O 1
ATOM 1244 N N . ALA A 1 168 ? 13.549 -13.152 -8.051 1.00 94.25 168 ALA A N 1
ATOM 1245 C CA . ALA A 1 168 ? 13.540 -14.312 -8.951 1.00 94.25 168 ALA A CA 1
ATOM 1246 C C . ALA A 1 168 ? 12.120 -14.811 -9.293 1.00 94.25 168 ALA A C 1
ATOM 1248 O O . ALA A 1 168 ? 11.908 -15.441 -10.333 1.00 94.25 168 ALA A O 1
ATOM 1249 N N . GLU A 1 169 ? 11.139 -14.591 -8.415 1.00 95.06 169 GLU A N 1
ATOM 1250 C CA . GLU A 1 169 ? 9.744 -14.945 -8.681 1.00 95.06 169 GLU A CA 1
ATOM 1251 C C . GLU A 1 169 ? 9.083 -13.948 -9.626 1.00 95.06 169 GLU A C 1
ATOM 1253 O O . GLU A 1 169 ? 8.484 -14.362 -10.622 1.00 95.06 169 GLU A O 1
ATOM 1258 N N . THR A 1 170 ? 9.263 -12.655 -9.369 1.00 96.94 170 THR A N 1
ATOM 1259 C CA . THR A 1 170 ? 8.763 -11.595 -10.239 1.00 96.94 170 THR A CA 1
ATOM 1260 C C . THR A 1 170 ? 9.383 -11.702 -11.635 1.00 96.94 170 THR A C 1
ATOM 1262 O O . THR A 1 170 ? 8.634 -11.721 -12.609 1.00 96.94 170 THR A O 1
ATOM 1265 N N . ARG A 1 171 ? 10.697 -11.947 -11.772 1.00 96.94 171 ARG A N 1
ATOM 1266 C CA . ARG A 1 171 ? 11.340 -12.198 -13.083 1.00 96.94 171 ARG A CA 1
ATOM 1267 C C . ARG A 1 171 ? 10.719 -13.377 -13.832 1.00 96.94 171 ARG A C 1
ATOM 1269 O O . ARG A 1 171 ? 10.440 -13.277 -15.027 1.00 96.94 171 ARG A O 1
ATOM 1276 N N . ARG A 1 172 ? 10.448 -14.494 -13.143 1.00 97.38 172 ARG A N 1
ATOM 1277 C CA . ARG A 1 172 ? 9.770 -15.654 -13.755 1.00 97.38 172 ARG A CA 1
ATOM 1278 C C . ARG A 1 172 ? 8.369 -15.301 -14.240 1.00 97.38 172 ARG A C 1
ATOM 1280 O O . ARG A 1 172 ? 7.986 -15.752 -15.314 1.00 97.38 172 ARG A O 1
ATOM 1287 N N . TRP A 1 173 ? 7.615 -14.516 -13.474 1.00 98.06 173 TRP A N 1
ATOM 1288 C CA . TRP A 1 173 ? 6.285 -14.063 -13.875 1.00 98.06 173 TRP A CA 1
ATOM 1289 C C . TRP A 1 173 ? 6.342 -13.096 -15.068 1.00 98.06 173 TRP A C 1
ATOM 1291 O O . TRP A 1 173 ? 5.604 -13.292 -16.033 1.00 98.06 173 TRP A O 1
ATOM 1301 N N . LEU A 1 174 ? 7.271 -12.135 -15.073 1.00 98.38 174 LEU A N 1
ATOM 1302 C CA . LEU A 1 174 ? 7.493 -11.211 -16.192 1.00 98.38 174 LEU A CA 1
ATOM 1303 C C . LEU A 1 174 ? 7.800 -11.960 -17.499 1.00 98.38 174 LEU A C 1
ATOM 1305 O O . LEU A 1 174 ? 7.221 -11.650 -18.541 1.00 98.38 174 LEU A O 1
ATOM 1309 N N . ALA A 1 175 ? 8.618 -13.017 -17.436 1.00 98.00 175 ALA A N 1
ATOM 1310 C CA . ALA A 1 175 ? 8.949 -13.857 -18.592 1.00 98.00 175 ALA A CA 1
ATOM 1311 C C . ALA A 1 175 ? 7.736 -14.595 -19.196 1.00 98.00 175 ALA A C 1
ATOM 1313 O O . ALA A 1 175 ? 7.800 -15.065 -20.331 1.00 98.00 175 ALA A O 1
ATOM 1314 N N . THR A 1 176 ? 6.620 -14.710 -18.464 1.00 98.06 176 THR A N 1
ATOM 1315 C CA . THR A 1 176 ? 5.363 -15.253 -19.012 1.00 98.06 176 THR A CA 1
ATOM 1316 C C . THR A 1 176 ? 4.562 -14.227 -19.815 1.00 98.06 176 THR A C 1
ATOM 1318 O O . THR A 1 176 ? 3.655 -14.609 -20.554 1.00 98.06 176 THR A O 1
ATOM 1321 N N . ARG A 1 177 ? 4.884 -12.935 -19.677 1.00 97.38 177 ARG A N 1
ATOM 1322 C CA . ARG A 1 177 ? 4.137 -11.811 -20.259 1.00 97.38 177 ARG A CA 1
ATOM 1323 C C . ARG A 1 177 ? 4.825 -11.204 -21.472 1.00 97.38 177 ARG A C 1
ATOM 1325 O O . ARG A 1 177 ? 4.144 -10.797 -22.411 1.00 97.38 177 ARG A O 1
ATOM 1332 N N . ARG A 1 178 ? 6.156 -11.129 -21.451 1.00 97.06 178 ARG A N 1
ATOM 1333 C CA . ARG A 1 178 ? 6.963 -10.512 -22.510 1.00 97.06 178 ARG A CA 1
ATOM 1334 C C . ARG A 1 178 ? 8.374 -11.091 -22.574 1.00 97.06 178 ARG A C 1
ATOM 1336 O O . ARG A 1 178 ? 8.831 -11.756 -21.648 1.00 97.06 178 ARG A O 1
ATOM 1343 N N . ASP A 1 179 ? 9.055 -10.825 -23.684 1.00 97.06 179 ASP A N 1
ATOM 1344 C CA . ASP A 1 179 ? 10.460 -11.180 -23.880 1.00 97.06 179 ASP A CA 1
ATOM 1345 C C . ASP A 1 179 ? 11.354 -10.269 -23.024 1.00 97.06 179 ASP A C 1
ATOM 1347 O O . ASP A 1 179 ? 11.394 -9.059 -23.238 1.00 97.06 179 ASP A O 1
ATOM 1351 N N . LEU A 1 180 ? 12.055 -10.845 -22.043 1.00 97.44 180 LEU A N 1
ATOM 1352 C CA . LEU A 1 180 ? 12.954 -10.103 -21.149 1.00 97.44 180 LEU A CA 1
ATOM 1353 C C . LEU A 1 180 ? 14.321 -9.797 -21.780 1.00 97.44 180 LEU A C 1
ATOM 1355 O O . LEU A 1 180 ? 15.151 -9.160 -21.140 1.00 97.44 180 LEU A O 1
ATOM 1359 N N . SER A 1 181 ? 14.593 -10.258 -23.006 1.00 96.56 181 SER A N 1
ATOM 1360 C CA . SER A 1 181 ? 15.767 -9.802 -23.762 1.00 96.56 181 SER A CA 1
ATOM 1361 C C . SER A 1 181 ? 15.569 -8.411 -24.371 1.00 96.56 181 SER A C 1
ATOM 1363 O O . SER A 1 181 ? 16.550 -7.735 -24.685 1.00 96.56 181 SER A O 1
ATOM 1365 N N . GLU A 1 182 ? 14.318 -7.959 -24.477 1.00 96.56 182 GLU A N 1
ATOM 1366 C CA . GLU A 1 182 ? 13.968 -6.616 -24.917 1.00 96.56 182 GLU A CA 1
ATOM 1367 C C . GLU A 1 182 ? 13.843 -5.661 -23.715 1.00 96.56 182 GLU A C 1
ATOM 1369 O O . GLU A 1 182 ? 13.391 -6.063 -22.637 1.00 96.56 182 GLU A O 1
ATOM 1374 N N . PRO A 1 183 ? 14.207 -4.375 -23.865 1.00 95.56 183 PRO A N 1
ATOM 1375 C CA . PRO A 1 183 ? 14.052 -3.392 -22.797 1.00 95.56 183 PRO A CA 1
ATOM 1376 C C . PRO A 1 183 ? 12.593 -3.263 -22.286 1.00 95.56 183 PRO A C 1
ATOM 1378 O O . PRO A 1 183 ? 11.668 -3.316 -23.099 1.00 95.56 183 PRO A O 1
ATOM 1381 N N . PRO A 1 184 ? 12.363 -3.035 -20.974 1.00 96.25 184 PRO A N 1
ATOM 1382 C CA . PRO A 1 184 ? 13.351 -2.735 -19.930 1.00 96.25 184 PRO A CA 1
ATOM 1383 C C . PRO A 1 184 ? 14.008 -3.979 -19.302 1.00 96.25 184 PRO A C 1
ATOM 1385 O O . PRO A 1 184 ? 14.530 -3.911 -18.195 1.00 96.25 184 PRO A O 1
ATOM 1388 N N . GLY A 1 185 ? 14.015 -5.118 -19.996 1.00 96.62 185 GLY A N 1
ATOM 1389 C CA . GLY A 1 185 ? 14.672 -6.328 -19.527 1.00 96.62 185 GLY A CA 1
ATOM 1390 C C . GLY A 1 185 ? 13.832 -7.037 -18.476 1.00 96.62 185 GLY A C 1
ATOM 1391 O O . GLY A 1 185 ? 12.651 -7.299 -18.686 1.00 96.62 185 GLY A O 1
ATOM 1392 N N . ASP A 1 186 ? 14.418 -7.332 -17.329 1.00 95.75 186 ASP A N 1
ATOM 1393 C CA . ASP A 1 186 ? 13.762 -7.981 -16.195 1.00 95.75 186 ASP A CA 1
ATOM 1394 C C . ASP A 1 186 ? 13.178 -6.998 -15.161 1.00 95.75 186 ASP A C 1
ATOM 1396 O O . ASP A 1 186 ? 12.632 -7.422 -14.140 1.00 95.75 186 ASP A O 1
ATOM 1400 N N . GLN A 1 187 ? 13.231 -5.698 -15.450 1.00 96.75 187 GLN A N 1
ATOM 1401 C CA . GLN A 1 187 ? 12.563 -4.639 -14.689 1.00 96.75 187 GLN A CA 1
ATOM 1402 C C . GLN A 1 187 ? 11.087 -4.540 -15.060 1.00 96.75 187 GLN A C 1
ATOM 1404 O O . GLN A 1 187 ? 10.705 -4.935 -16.155 1.00 96.75 187 GLN A O 1
ATOM 1409 N N . VAL A 1 188 ? 10.259 -3.963 -14.195 1.00 97.06 188 VAL A N 1
ATOM 1410 C CA . VAL A 1 188 ? 8.833 -3.720 -14.464 1.00 97.06 188 VAL A CA 1
ATOM 1411 C C . VAL A 1 188 ? 8.646 -2.668 -15.583 1.00 97.06 188 VAL A C 1
ATOM 1413 O O . VAL A 1 188 ? 9.442 -1.744 -15.738 1.00 97.06 188 VAL A O 1
ATOM 1416 N N . ALA A 1 189 ? 7.605 -2.811 -16.403 1.00 97.00 189 ALA A N 1
ATOM 1417 C CA . ALA A 1 189 ? 7.383 -1.981 -17.593 1.00 97.00 189 ALA A CA 1
ATOM 1418 C C . ALA A 1 189 ? 6.046 -1.227 -17.589 1.00 97.00 189 ALA A C 1
ATOM 1420 O O . ALA A 1 189 ? 5.993 -0.089 -18.057 1.00 97.00 189 ALA A O 1
ATOM 1421 N N . ASP A 1 190 ? 4.984 -1.846 -17.074 1.00 97.81 190 ASP A N 1
ATOM 1422 C CA . ASP A 1 190 ? 3.608 -1.344 -17.141 1.00 97.81 190 ASP A CA 1
ATOM 1423 C C . ASP A 1 190 ? 2.883 -1.451 -15.787 1.00 97.81 190 ASP A C 1
ATOM 1425 O O . ASP A 1 190 ? 3.420 -1.977 -14.810 1.00 97.81 190 ASP A O 1
ATOM 1429 N N . TYR A 1 191 ? 1.657 -0.930 -15.719 1.00 98.44 191 TYR A N 1
ATOM 1430 C CA . TYR A 1 191 ? 0.867 -0.879 -14.488 1.00 98.44 191 TYR A CA 1
ATOM 1431 C C . TYR A 1 191 ? 0.571 -2.261 -13.886 1.00 98.44 191 TYR A C 1
ATOM 1433 O O . TYR A 1 191 ? 0.641 -2.424 -12.671 1.00 98.44 191 TYR A O 1
ATOM 1441 N N . GLU A 1 192 ? 0.262 -3.266 -14.709 1.00 98.31 192 GLU A N 1
ATOM 1442 C CA . GLU A 1 192 ? -0.005 -4.632 -14.234 1.00 98.31 192 GLU A CA 1
ATOM 1443 C C . GLU A 1 192 ? 1.273 -5.261 -13.663 1.00 98.31 192 GLU A C 1
ATOM 1445 O O . GLU A 1 192 ? 1.242 -5.985 -12.672 1.00 98.31 192 GLU A O 1
ATOM 1450 N N . GLU A 1 193 ? 2.429 -4.952 -14.244 1.00 98.50 193 GLU A N 1
ATOM 1451 C CA . GLU A 1 193 ? 3.711 -5.371 -13.689 1.00 98.50 193 GLU A CA 1
ATOM 1452 C C . GLU A 1 193 ? 4.048 -4.648 -12.372 1.00 98.50 193 GLU A C 1
ATOM 1454 O O . GLU A 1 193 ? 4.661 -5.247 -11.490 1.00 98.50 193 GLU A O 1
ATOM 1459 N N . TYR A 1 194 ? 3.585 -3.409 -12.182 1.00 98.56 194 TYR A N 1
ATOM 1460 C CA . TYR A 1 194 ? 3.674 -2.709 -10.898 1.00 98.56 194 TYR A CA 1
ATOM 1461 C C . TYR A 1 194 ? 2.790 -3.332 -9.816 1.00 98.56 194 TYR A C 1
ATOM 1463 O O . TYR A 1 194 ? 3.243 -3.482 -8.680 1.00 98.56 194 TYR A O 1
ATOM 1471 N N . THR A 1 195 ? 1.550 -3.727 -10.134 1.00 98.38 195 THR A N 1
ATOM 1472 C CA . THR A 1 195 ? 0.663 -4.361 -9.136 1.00 98.38 195 THR A CA 1
ATOM 1473 C C . THR A 1 195 ? 1.262 -5.659 -8.601 1.00 98.38 195 THR A C 1
ATOM 1475 O O . THR A 1 195 ? 1.154 -5.943 -7.407 1.00 98.38 195 THR A O 1
ATOM 1478 N N . ARG A 1 196 ? 2.004 -6.397 -9.438 1.00 97.88 196 ARG A N 1
ATOM 1479 C CA . ARG A 1 196 ? 2.758 -7.577 -9.004 1.00 97.88 196 ARG A CA 1
ATOM 1480 C C . ARG A 1 196 ? 3.752 -7.273 -7.878 1.00 97.88 196 ARG A C 1
ATOM 1482 O O . ARG A 1 196 ? 3.864 -8.096 -6.971 1.00 97.88 196 ARG A O 1
ATOM 1489 N N . LEU A 1 197 ? 4.433 -6.126 -7.900 1.00 97.94 197 LEU A N 1
ATOM 1490 C CA . LEU A 1 197 ? 5.375 -5.751 -6.838 1.00 97.94 197 LEU A CA 1
ATOM 1491 C C . LEU A 1 197 ? 4.656 -5.502 -5.508 1.00 97.94 197 LEU A C 1
ATOM 1493 O O . LEU A 1 197 ? 5.115 -5.952 -4.462 1.00 97.94 197 LEU A O 1
ATOM 1497 N N . TYR A 1 198 ? 3.489 -4.855 -5.542 1.00 98.06 198 TYR A N 1
ATOM 1498 C CA . TYR A 1 198 ? 2.665 -4.670 -4.345 1.00 98.06 198 TYR A CA 1
ATOM 1499 C C . TYR A 1 198 ? 2.091 -5.990 -3.830 1.00 98.06 198 TYR A C 1
ATOM 1501 O O . TYR A 1 198 ? 1.977 -6.174 -2.621 1.00 98.06 198 TYR A O 1
ATOM 1509 N N . TYR A 1 199 ? 1.776 -6.942 -4.711 1.00 98.31 199 TYR A N 1
ATOM 1510 C CA . TYR A 1 199 ? 1.384 -8.287 -4.288 1.00 98.31 199 TYR A CA 1
ATOM 1511 C C . TYR A 1 199 ? 2.532 -9.026 -3.609 1.00 98.31 199 TYR A C 1
ATOM 1513 O O . TYR A 1 199 ? 2.318 -9.630 -2.566 1.00 98.31 199 TYR A O 1
ATOM 1521 N N . GLU A 1 200 ? 3.741 -8.959 -4.163 1.00 96.69 200 GLU A N 1
ATOM 1522 C CA . GLU A 1 200 ? 4.935 -9.527 -3.529 1.00 96.69 200 GLU A CA 1
ATOM 1523 C C . GLU A 1 200 ? 5.225 -8.859 -2.176 1.00 96.69 200 GLU A C 1
ATOM 1525 O O . GLU A 1 200 ? 5.550 -9.546 -1.213 1.00 96.69 200 GLU A O 1
ATOM 1530 N N . SER A 1 201 ? 5.023 -7.542 -2.073 1.00 94.94 201 SER A N 1
ATOM 1531 C CA . SER A 1 201 ? 5.318 -6.771 -0.862 1.00 94.94 201 SER A CA 1
ATOM 1532 C C . SER A 1 201 ? 4.279 -6.910 0.249 1.00 94.94 201 SER A C 1
ATOM 1534 O O . SER A 1 201 ? 4.651 -7.035 1.417 1.00 94.94 201 SER A O 1
ATOM 1536 N N . TRP A 1 202 ? 2.986 -6.881 -0.085 1.00 97.00 202 TRP A N 1
ATOM 1537 C CA . TRP A 1 202 ? 1.896 -6.713 0.887 1.00 97.00 202 TRP A CA 1
ATOM 1538 C C . TRP A 1 202 ? 0.974 -7.930 1.022 1.00 97.00 202 TRP A C 1
ATOM 1540 O O . TRP A 1 202 ? 0.038 -7.883 1.822 1.00 97.00 202 TRP A O 1
ATOM 1550 N N . LEU A 1 203 ? 1.183 -9.011 0.257 1.00 96.88 203 LEU A N 1
ATOM 1551 C CA . LEU A 1 203 ? 0.509 -10.293 0.522 1.00 96.88 203 LEU A CA 1
ATOM 1552 C C . LEU A 1 203 ? 1.269 -11.188 1.494 1.00 96.88 203 LEU A C 1
ATOM 1554 O O . LEU A 1 203 ? 0.713 -12.215 1.895 1.00 96.88 203 LEU A O 1
ATOM 1558 N N . ASP A 1 204 ? 2.478 -10.795 1.897 1.00 95.69 204 ASP A N 1
ATOM 1559 C CA . ASP A 1 204 ? 3.122 -11.390 3.059 1.00 95.69 204 ASP A CA 1
ATOM 1560 C C . ASP A 1 204 ? 2.149 -11.349 4.265 1.00 95.69 204 ASP A C 1
ATOM 1562 O O . ASP A 1 204 ? 1.585 -10.286 4.547 1.00 95.69 204 ASP A O 1
ATOM 1566 N N . PRO A 1 205 ? 1.858 -12.480 4.940 1.00 96.25 205 PRO A N 1
ATOM 1567 C CA . PRO A 1 205 ? 0.815 -12.521 5.963 1.00 96.25 205 PRO A CA 1
ATOM 1568 C C . PRO A 1 205 ? 1.071 -11.583 7.150 1.00 96.25 205 PRO A C 1
ATOM 1570 O O . PRO A 1 205 ? 0.116 -11.003 7.673 1.00 96.25 205 PRO A O 1
ATOM 1573 N N . GLU A 1 206 ? 2.326 -11.440 7.569 1.00 97.00 206 GLU A N 1
ATOM 1574 C CA . GLU A 1 206 ? 2.768 -10.591 8.669 1.00 97.00 206 GLU A CA 1
ATOM 1575 C C . GLU A 1 206 ? 2.572 -9.117 8.311 1.00 97.00 206 GLU A C 1
ATOM 1577 O O . GLU A 1 206 ? 1.889 -8.390 9.042 1.00 97.00 206 GLU A O 1
ATOM 1582 N N . VAL A 1 207 ? 3.084 -8.691 7.154 1.00 97.38 207 VAL A N 1
ATOM 1583 C CA . VAL A 1 207 ? 2.925 -7.317 6.654 1.00 97.38 207 VAL A CA 1
ATOM 1584 C C . VAL A 1 207 ? 1.461 -6.989 6.399 1.00 97.38 207 VAL A C 1
ATOM 1586 O O . VAL A 1 207 ? 0.983 -5.928 6.805 1.00 97.38 207 VAL A O 1
ATOM 1589 N N . ARG A 1 208 ? 0.712 -7.901 5.772 1.00 98.06 208 ARG A N 1
ATOM 1590 C CA . ARG A 1 208 ? -0.713 -7.710 5.478 1.00 98.06 208 ARG A CA 1
ATOM 1591 C C . ARG A 1 208 ? -1.520 -7.499 6.753 1.00 98.06 208 ARG A C 1
ATOM 1593 O O . ARG A 1 208 ? -2.383 -6.624 6.796 1.00 98.06 208 ARG A O 1
ATOM 1600 N N . TRP A 1 209 ? -1.242 -8.277 7.799 1.00 98.38 209 TRP A N 1
ATOM 1601 C CA . TRP A 1 209 ? -1.889 -8.087 9.093 1.00 98.38 209 TRP A CA 1
ATOM 1602 C C . TRP A 1 209 ? -1.442 -6.786 9.770 1.00 98.38 209 TRP A C 1
ATOM 1604 O O . TRP A 1 209 ? -2.294 -6.034 10.246 1.00 98.38 209 TRP A O 1
ATOM 1614 N N . LEU A 1 210 ? -0.147 -6.467 9.766 1.00 98.44 210 LEU A N 1
ATOM 1615 C CA . LEU A 1 210 ? 0.370 -5.230 10.354 1.00 98.44 210 LEU A CA 1
ATOM 1616 C C . LEU A 1 210 ? -0.293 -3.992 9.736 1.00 98.44 210 LEU A C 1
ATOM 1618 O O . LEU A 1 210 ? -0.834 -3.154 10.461 1.00 98.44 210 LEU A O 1
ATOM 1622 N N . LEU A 1 211 ? -0.320 -3.918 8.403 1.00 98.44 211 LEU A N 1
ATOM 1623 C CA . LEU A 1 211 ? -0.943 -2.820 7.669 1.00 98.44 211 LEU A CA 1
ATOM 1624 C C . LEU A 1 211 ? -2.460 -2.742 7.885 1.00 98.44 211 LEU A C 1
ATOM 1626 O O . LEU A 1 211 ? -3.048 -1.684 7.696 1.00 98.44 211 LEU A O 1
ATOM 1630 N N . SER A 1 212 ? -3.114 -3.829 8.302 1.00 98.62 212 SER A N 1
ATOM 1631 C CA . SER A 1 212 ? -4.548 -3.826 8.607 1.00 98.62 212 SER A CA 1
ATOM 1632 C C . SER A 1 212 ? -4.894 -3.209 9.971 1.00 98.62 212 SER A C 1
ATOM 1634 O O . SER A 1 212 ? -6.062 -2.915 10.217 1.00 98.62 212 SER A O 1
ATOM 1636 N N . THR A 1 213 ? -3.928 -3.043 10.880 1.00 97.56 213 THR A N 1
ATOM 1637 C CA . THR A 1 213 ? -4.190 -2.642 12.280 1.00 97.56 213 THR A CA 1
ATOM 1638 C C . THR A 1 213 ? -3.360 -1.440 12.742 1.00 97.56 213 THR A C 1
ATOM 1640 O O . THR A 1 213 ? -3.714 -0.772 13.714 1.00 97.56 213 THR A O 1
ATOM 1643 N N . VAL A 1 214 ? -2.272 -1.121 12.034 1.00 98.06 214 VAL A N 1
ATOM 1644 C CA . VAL A 1 214 ? -1.500 0.110 12.231 1.00 98.06 214 VAL A CA 1
ATOM 1645 C C . VAL A 1 214 ? -1.670 0.991 10.993 1.00 98.06 214 VAL A C 1
ATOM 1647 O O . VAL A 1 214 ? -1.351 0.528 9.895 1.00 98.06 214 VAL A O 1
ATOM 1650 N N . PRO A 1 215 ? -2.166 2.237 11.127 1.00 97.12 215 PRO A N 1
ATOM 1651 C CA . PRO A 1 215 ? -2.296 3.115 9.979 1.00 97.12 215 PRO A CA 1
ATOM 1652 C C . PRO A 1 215 ? -0.932 3.440 9.385 1.00 97.12 215 PRO A C 1
ATOM 1654 O O . PRO A 1 215 ? 0.074 3.508 10.095 1.00 97.12 215 PRO A O 1
ATOM 1657 N N . SER A 1 216 ? -0.905 3.649 8.073 1.00 96.88 216 SER A N 1
ATOM 1658 C CA . SER A 1 216 ? 0.329 3.869 7.325 1.00 96.88 216 SER A CA 1
ATOM 1659 C C . SER A 1 216 ? 0.239 5.092 6.418 1.00 96.88 216 SER A C 1
ATOM 1661 O O . SER A 1 216 ? -0.693 5.237 5.626 1.00 96.88 216 SER A O 1
ATOM 1663 N N . CYS A 1 217 ? 1.255 5.947 6.518 1.00 95.62 217 CYS A N 1
ATOM 1664 C CA . CYS A 1 217 ? 1.531 7.032 5.588 1.00 95.62 217 CYS A CA 1
ATOM 1665 C C . CYS A 1 217 ? 2.750 6.645 4.747 1.00 95.62 217 CYS A C 1
ATOM 1667 O O . CYS A 1 217 ? 3.761 6.205 5.298 1.00 95.62 217 CYS A O 1
ATOM 1669 N N . MET A 1 218 ? 2.643 6.770 3.426 1.00 97.38 218 MET A N 1
ATOM 1670 C CA . MET A 1 218 ? 3.665 6.284 2.496 1.00 97.38 218 MET A CA 1
ATOM 1671 C C . MET A 1 218 ? 4.015 7.339 1.452 1.00 97.38 218 MET A C 1
ATOM 1673 O O . MET A 1 218 ? 3.121 7.942 0.856 1.00 97.38 218 MET A O 1
ATOM 1677 N N . ILE A 1 219 ? 5.302 7.521 1.188 1.00 96.44 219 ILE A N 1
ATOM 1678 C CA . ILE A 1 219 ? 5.800 8.225 0.004 1.00 96.44 219 ILE A CA 1
ATOM 1679 C C . ILE A 1 219 ? 6.671 7.268 -0.811 1.00 96.44 219 ILE A C 1
ATOM 1681 O O . ILE A 1 219 ? 7.290 6.370 -0.244 1.00 96.44 219 ILE A O 1
ATOM 1685 N N . PHE A 1 220 ? 6.700 7.469 -2.125 1.00 94.38 220 PHE A N 1
ATOM 1686 C CA . PHE A 1 220 ? 7.635 6.779 -3.010 1.00 94.38 220 PHE A CA 1
ATOM 1687 C C . PHE A 1 220 ? 9.032 7.411 -2.978 1.00 94.38 220 PHE A C 1
ATOM 1689 O O . PHE A 1 220 ? 9.180 8.570 -2.578 1.00 94.38 220 PHE A O 1
ATOM 1696 N N . ASP A 1 221 ? 10.024 6.663 -3.443 1.00 95.06 221 ASP A N 1
ATOM 1697 C CA . ASP A 1 221 ? 11.349 7.184 -3.787 1.00 95.06 221 ASP A CA 1
ATOM 1698 C C . ASP A 1 221 ? 11.765 6.639 -5.165 1.00 95.06 221 ASP A C 1
ATOM 1700 O O . ASP A 1 221 ? 10.911 6.228 -5.960 1.00 95.06 221 ASP A O 1
ATOM 1704 N N . ASP A 1 222 ? 13.035 6.736 -5.525 1.00 92.94 222 ASP A N 1
ATOM 1705 C CA . ASP A 1 222 ? 13.508 6.435 -6.865 1.00 92.94 222 ASP A CA 1
ATOM 1706 C C . ASP A 1 222 ? 13.303 4.975 -7.275 1.00 92.94 222 ASP A C 1
ATOM 1708 O O . ASP A 1 222 ? 12.825 4.775 -8.391 1.00 92.94 222 ASP A O 1
ATOM 1712 N N . HIS A 1 223 ? 13.509 3.968 -6.418 1.00 95.94 223 HIS A N 1
ATOM 1713 C CA . HIS A 1 223 ? 13.291 2.563 -6.806 1.00 95.94 223 HIS A CA 1
ATOM 1714 C C . HIS A 1 223 ? 11.824 2.205 -7.086 1.00 95.94 223 HIS A C 1
ATOM 1716 O O . HIS A 1 223 ? 11.555 1.244 -7.816 1.00 95.94 223 HIS A O 1
ATOM 1722 N N . ASP A 1 224 ? 10.850 3.009 -6.641 1.00 95.50 224 ASP A N 1
ATOM 1723 C CA . ASP A 1 224 ? 9.464 2.885 -7.112 1.00 95.50 224 ASP A CA 1
ATOM 1724 C C . ASP A 1 224 ? 9.346 3.191 -8.626 1.00 95.50 224 ASP A C 1
ATOM 1726 O O . ASP A 1 224 ? 8.347 2.870 -9.275 1.00 95.50 224 ASP A O 1
ATOM 1730 N N . VAL A 1 225 ? 10.366 3.798 -9.236 1.00 95.31 225 VAL A N 1
ATOM 1731 C CA . VAL A 1 225 ? 10.442 4.125 -10.663 1.00 95.31 225 VAL A CA 1
ATOM 1732 C C . VAL A 1 225 ? 11.662 3.484 -11.329 1.00 95.31 225 VAL A C 1
ATOM 1734 O O . VAL A 1 225 ? 11.497 2.704 -12.265 1.00 95.31 225 VAL A O 1
ATOM 1737 N N . ILE A 1 226 ? 12.870 3.865 -10.936 1.00 93.12 226 ILE A N 1
ATOM 1738 C CA . ILE A 1 226 ? 14.179 3.323 -11.318 1.00 93.12 226 ILE A CA 1
ATOM 1739 C C . ILE A 1 226 ? 15.245 4.037 -10.470 1.00 93.12 226 ILE A C 1
ATOM 1741 O O . ILE A 1 226 ? 15.110 5.241 -10.253 1.00 93.12 226 ILE A O 1
ATOM 1745 N N . ASP A 1 227 ? 16.307 3.341 -10.072 1.00 91.56 227 ASP A N 1
ATOM 1746 C CA . ASP A 1 227 ? 17.474 3.912 -9.390 1.00 91.56 227 ASP A CA 1
ATOM 1747 C C . ASP A 1 227 ? 17.961 5.204 -10.076 1.00 91.56 227 ASP A C 1
ATOM 1749 O O . ASP A 1 227 ? 17.988 5.317 -11.317 1.00 91.56 227 ASP A O 1
ATOM 1753 N N . ASP A 1 228 ? 18.314 6.209 -9.270 1.00 87.56 228 ASP A N 1
ATOM 1754 C CA . ASP A 1 228 ? 18.774 7.524 -9.723 1.00 87.56 228 ASP A CA 1
ATOM 1755 C C . ASP A 1 228 ? 17.754 8.265 -10.629 1.00 87.56 228 ASP A C 1
ATOM 1757 O O . ASP A 1 228 ? 18.115 9.063 -11.522 1.00 87.56 228 ASP A O 1
ATOM 1761 N N . TRP A 1 229 ? 16.451 8.025 -10.429 1.00 88.81 229 TRP A N 1
ATOM 1762 C CA . TRP A 1 229 ? 15.389 8.677 -11.196 1.00 88.81 229 TRP A CA 1
ATOM 1763 C C . TRP A 1 229 ? 15.505 10.207 -11.136 1.00 88.81 229 TRP A C 1
ATOM 1765 O O . TRP A 1 229 ? 15.615 10.829 -10.084 1.00 88.81 229 TRP A O 1
ATOM 1775 N N . ASN A 1 230 ? 15.417 10.848 -12.309 1.00 89.62 230 ASN A N 1
ATOM 1776 C CA . ASN A 1 230 ? 15.317 12.307 -12.437 1.00 89.62 230 ASN A CA 1
ATOM 1777 C C . ASN A 1 230 ? 16.528 13.087 -11.873 1.00 89.62 230 ASN A C 1
ATOM 1779 O O . ASN A 1 230 ? 16.431 14.276 -11.570 1.00 89.62 230 ASN A O 1
ATOM 1783 N N . THR A 1 231 ? 17.696 12.446 -11.804 1.00 90.69 231 THR A N 1
ATOM 1784 C CA . THR A 1 231 ? 18.929 13.018 -11.234 1.00 90.69 231 THR A CA 1
ATOM 1785 C C . THR A 1 231 ? 19.515 14.205 -12.004 1.00 90.69 231 THR A C 1
ATOM 1787 O O . THR A 1 231 ? 20.211 15.038 -11.422 1.00 90.69 231 THR A O 1
ATOM 1790 N N . SER A 1 232 ? 19.292 14.313 -13.323 1.00 94.69 232 SER A N 1
ATOM 1791 C CA . SER A 1 232 ? 19.831 15.422 -14.132 1.00 94.69 232 SER A CA 1
ATOM 1792 C C . SER A 1 232 ? 19.091 15.662 -15.452 1.00 94.69 232 SER A C 1
ATOM 1794 O O . SER A 1 232 ? 18.449 14.770 -16.006 1.00 94.69 232 SER A O 1
ATOM 1796 N N . GLU A 1 233 ? 19.268 16.853 -16.036 1.00 95.50 233 GLU A N 1
ATOM 1797 C CA . GLU A 1 233 ? 18.759 17.179 -17.379 1.00 95.50 233 GLU A CA 1
ATOM 1798 C C . GLU A 1 233 ? 19.306 16.224 -18.456 1.00 95.50 233 GLU A C 1
ATOM 1800 O O . GLU A 1 233 ? 18.574 15.787 -19.346 1.00 95.50 233 GLU A O 1
ATOM 1805 N N . ALA A 1 234 ? 20.585 15.848 -18.362 1.00 95.81 234 ALA A N 1
ATOM 1806 C CA . ALA A 1 234 ? 21.194 14.897 -19.287 1.00 95.81 234 ALA A CA 1
ATOM 1807 C C . ALA A 1 234 ? 20.547 13.507 -19.179 1.00 95.81 234 ALA A C 1
ATOM 1809 O O . ALA A 1 234 ? 20.298 12.870 -20.202 1.00 95.81 234 ALA A O 1
ATOM 1810 N N . TRP A 1 235 ? 20.253 13.050 -17.959 1.00 95.00 235 TRP A N 1
ATOM 1811 C CA . TRP A 1 235 ? 19.525 11.805 -17.721 1.00 95.00 235 TRP A CA 1
ATOM 1812 C C . TRP A 1 235 ? 18.107 11.875 -18.299 1.00 95.00 235 TRP A C 1
ATOM 1814 O O . TRP A 1 235 ? 17.724 11.005 -19.079 1.00 95.00 235 TRP A O 1
ATOM 1824 N N . LEU A 1 236 ? 17.375 12.964 -18.032 1.00 94.44 236 LEU A N 1
ATOM 1825 C CA . LEU A 1 236 ? 16.024 13.187 -18.556 1.00 94.44 236 LEU A CA 1
ATOM 1826 C C . LEU A 1 236 ? 15.979 13.146 -20.084 1.00 94.44 236 LEU A C 1
ATOM 1828 O O . LEU A 1 236 ? 15.118 12.483 -20.663 1.00 94.44 236 LEU A O 1
ATOM 1832 N N . ASN A 1 237 ? 16.908 13.841 -20.743 1.00 95.31 237 ASN A N 1
ATOM 1833 C CA . ASN A 1 237 ? 16.983 13.873 -22.199 1.00 95.31 237 ASN A CA 1
ATOM 1834 C C . ASN A 1 237 ? 17.274 12.488 -22.786 1.00 95.31 237 ASN A C 1
ATOM 1836 O O . ASN A 1 237 ? 16.709 12.158 -23.824 1.00 95.31 237 ASN A O 1
ATOM 1840 N N . ARG A 1 238 ? 18.101 11.665 -22.122 1.00 94.56 238 ARG A N 1
ATOM 1841 C CA . ARG A 1 238 ? 18.337 10.273 -22.537 1.00 94.56 238 ARG A CA 1
ATOM 1842 C C . ARG A 1 238 ? 17.102 9.402 -22.334 1.00 94.56 238 ARG A C 1
ATOM 1844 O O . ARG A 1 238 ? 16.675 8.744 -23.267 1.00 94.56 238 ARG A O 1
ATOM 1851 N N . MET A 1 239 ? 16.494 9.415 -21.151 1.00 94.56 239 MET A N 1
ATOM 1852 C CA . MET A 1 239 ? 15.363 8.526 -20.866 1.00 94.56 239 MET A CA 1
ATOM 1853 C C . MET A 1 239 ? 14.135 8.846 -21.715 1.00 94.56 239 MET A C 1
ATOM 1855 O O . MET A 1 239 ? 13.428 7.944 -22.153 1.00 94.56 239 MET A O 1
ATOM 1859 N N . ARG A 1 240 ? 13.910 10.123 -22.043 1.00 93.75 240 ARG A N 1
ATOM 1860 C CA . ARG A 1 240 ? 12.812 10.543 -22.927 1.00 93.75 240 ARG A CA 1
ATOM 1861 C C . ARG A 1 240 ? 12.932 10.038 -24.368 1.00 93.75 240 ARG A C 1
ATOM 1863 O O . ARG A 1 240 ? 11.922 10.059 -25.068 1.00 93.75 240 ARG A O 1
ATOM 1870 N N . THR A 1 241 ? 14.111 9.610 -24.829 1.00 95.69 241 THR A N 1
ATOM 1871 C CA . THR A 1 241 ? 14.260 8.993 -26.161 1.00 95.69 241 THR A CA 1
ATOM 1872 C C . THR A 1 241 ? 14.051 7.481 -26.141 1.00 95.69 241 THR A C 1
ATOM 1874 O O . THR A 1 241 ? 13.907 6.871 -27.201 1.00 95.69 241 THR A O 1
ATOM 1877 N N . THR A 1 242 ? 13.994 6.874 -24.956 1.00 95.19 242 THR A N 1
ATOM 1878 C CA . THR A 1 242 ? 13.795 5.440 -24.780 1.00 95.19 242 THR A CA 1
ATOM 1879 C C . THR A 1 242 ? 12.314 5.071 -24.980 1.00 95.19 242 THR A C 1
ATOM 1881 O O . THR A 1 242 ? 11.450 5.643 -24.311 1.00 95.19 242 THR A O 1
ATOM 1884 N N . PRO A 1 243 ? 11.973 4.107 -25.861 1.00 94.81 243 PRO A N 1
ATOM 1885 C CA . PRO A 1 243 ? 10.585 3.869 -26.277 1.00 94.81 243 PRO A CA 1
ATOM 1886 C C . PRO A 1 243 ? 9.668 3.352 -25.158 1.00 94.81 243 PRO A C 1
ATOM 1888 O O . PRO A 1 243 ? 8.472 3.626 -25.184 1.00 94.81 243 PRO A O 1
ATOM 1891 N N . TRP A 1 244 ? 10.214 2.643 -24.168 1.00 94.69 244 TRP A N 1
ATOM 1892 C CA . TRP A 1 244 ? 9.455 2.090 -23.039 1.00 94.69 244 TRP A CA 1
ATOM 1893 C C . TRP A 1 244 ? 9.302 3.063 -21.861 1.00 94.69 244 TRP A C 1
ATOM 1895 O O . TRP A 1 244 ? 8.425 2.878 -21.021 1.00 94.69 244 TRP A O 1
ATOM 1905 N N . TRP A 1 245 ? 10.113 4.126 -21.792 1.00 95.94 245 TRP A N 1
ATOM 1906 C CA . TRP A 1 245 ? 10.185 4.982 -20.603 1.00 95.94 245 TRP A CA 1
ATOM 1907 C C . TRP A 1 245 ? 8.870 5.699 -20.294 1.00 95.94 245 TRP A C 1
ATOM 1909 O O . TRP A 1 245 ? 8.501 5.859 -19.133 1.00 95.94 245 TRP A O 1
ATOM 1919 N N . ARG A 1 246 ? 8.140 6.121 -21.333 1.00 96.25 246 ARG A N 1
ATOM 1920 C CA . ARG A 1 246 ? 6.857 6.811 -21.157 1.00 96.25 246 ARG A CA 1
ATOM 1921 C C . ARG A 1 246 ? 5.830 5.934 -20.441 1.00 96.25 246 ARG A C 1
ATOM 1923 O O . ARG A 1 246 ? 5.133 6.441 -19.570 1.00 96.25 246 ARG A O 1
ATOM 1930 N N . GLU A 1 247 ? 5.727 4.666 -20.826 1.00 97.38 247 GLU A N 1
ATOM 1931 C CA . GLU A 1 247 ? 4.783 3.732 -20.205 1.00 97.38 247 GLU A CA 1
ATOM 1932 C C . GLU A 1 247 ? 5.164 3.473 -18.746 1.00 97.38 247 GLU A C 1
ATOM 1934 O O . GLU A 1 247 ? 4.326 3.601 -17.853 1.00 97.38 247 GLU A O 1
ATOM 1939 N N . ARG A 1 248 ? 6.459 3.240 -18.508 1.00 96.69 248 ARG A N 1
ATOM 1940 C CA . ARG A 1 248 ? 7.037 3.033 -17.181 1.00 96.69 248 ARG A CA 1
ATOM 1941 C C . ARG A 1 248 ? 6.715 4.169 -16.215 1.00 96.69 248 ARG A C 1
ATOM 1943 O O . ARG A 1 248 ? 6.159 3.914 -15.153 1.00 96.69 248 ARG A O 1
ATOM 1950 N N . ILE A 1 249 ? 7.036 5.417 -16.571 1.00 96.69 249 ILE A N 1
ATOM 1951 C CA . ILE A 1 249 ? 6.843 6.550 -15.653 1.00 96.69 249 ILE A CA 1
ATOM 1952 C C . ILE A 1 249 ? 5.362 6.829 -15.379 1.00 96.69 249 ILE A C 1
ATOM 1954 O O . ILE A 1 249 ? 5.000 7.149 -14.252 1.00 96.69 249 ILE A O 1
ATOM 1958 N N . LEU A 1 250 ? 4.491 6.691 -16.387 1.00 97.62 250 LEU A N 1
ATOM 1959 C CA . LEU A 1 250 ? 3.048 6.853 -16.191 1.00 97.62 250 LEU A CA 1
ATOM 1960 C C . LEU A 1 250 ? 2.512 5.777 -15.247 1.00 97.62 250 LEU A C 1
ATOM 1962 O O . LEU A 1 250 ? 1.813 6.101 -14.290 1.00 97.62 250 LEU A O 1
ATOM 1966 N N . SER A 1 251 ? 2.895 4.524 -15.482 1.00 98.12 251 SER A N 1
ATOM 1967 C CA . SER A 1 251 ? 2.490 3.389 -14.660 1.00 98.12 251 SER A CA 1
ATOM 1968 C C . SER A 1 251 ? 2.995 3.499 -13.222 1.00 98.12 251 SER A C 1
ATOM 1970 O O . SER A 1 251 ? 2.209 3.278 -12.306 1.00 98.12 251 SER A O 1
ATOM 1972 N N . GLY A 1 252 ? 4.249 3.918 -13.018 1.00 97.44 252 GLY A N 1
ATOM 1973 C CA . GLY A 1 252 ? 4.827 4.123 -11.686 1.00 97.44 252 GLY A CA 1
ATOM 1974 C C . GLY A 1 252 ? 4.146 5.249 -10.905 1.00 97.44 252 GLY A C 1
ATOM 1975 O O . GLY A 1 252 ? 3.844 5.105 -9.723 1.00 97.44 252 GLY A O 1
ATOM 1976 N N . LEU A 1 253 ? 3.804 6.360 -11.566 1.00 97.69 253 LEU A N 1
ATOM 1977 C CA . LEU A 1 253 ? 3.043 7.438 -10.922 1.00 97.69 253 LEU A CA 1
ATOM 1978 C C . LEU A 1 253 ? 1.605 7.013 -10.597 1.00 97.69 253 LEU A C 1
ATOM 1980 O O . LEU A 1 253 ? 1.089 7.360 -9.535 1.00 97.69 253 LEU A O 1
ATOM 1984 N N . MET A 1 254 ? 0.961 6.246 -11.481 1.00 98.19 254 MET A N 1
ATOM 1985 C CA . MET A 1 254 ? -0.366 5.679 -11.223 1.00 98.19 254 MET A CA 1
ATOM 1986 C C . MET A 1 254 ? -0.338 4.685 -10.057 1.00 98.19 254 MET A C 1
ATOM 1988 O O . MET A 1 254 ? -1.235 4.713 -9.214 1.00 98.19 254 MET A O 1
ATOM 1992 N N . SER A 1 255 ? 0.681 3.823 -9.987 1.00 98.06 255 SER A N 1
ATOM 1993 C CA . SER A 1 255 ? 0.821 2.842 -8.914 1.00 98.06 255 SER A CA 1
ATOM 1994 C C . SER A 1 255 ? 1.123 3.514 -7.577 1.00 98.06 255 SER A C 1
ATOM 1996 O O . SER A 1 255 ? 0.470 3.172 -6.592 1.00 98.06 255 SER A O 1
ATOM 1998 N N . TYR A 1 256 ? 2.013 4.514 -7.550 1.00 97.62 256 TYR A N 1
ATOM 1999 C CA . TYR A 1 256 ? 2.241 5.367 -6.380 1.00 97.62 256 TYR A CA 1
ATOM 2000 C C . TYR A 1 256 ? 0.940 6.022 -5.917 1.00 97.62 256 TYR A C 1
ATOM 2002 O O . TYR A 1 256 ? 0.593 5.942 -4.737 1.00 97.62 256 TYR A O 1
ATOM 2010 N N . TRP A 1 257 ? 0.190 6.629 -6.841 1.00 97.00 257 TRP A N 1
ATOM 2011 C CA . TRP A 1 257 ? -1.042 7.328 -6.500 1.00 97.00 257 TRP A CA 1
ATOM 2012 C C . TRP A 1 257 ? -2.030 6.414 -5.766 1.00 97.00 257 TRP A C 1
ATOM 2014 O O . TRP A 1 257 ? -2.470 6.744 -4.665 1.00 97.00 257 TRP A O 1
ATOM 2024 N N . VAL A 1 258 ? -2.332 5.242 -6.330 1.00 97.31 258 VAL A N 1
ATOM 2025 C CA . VAL A 1 258 ? -3.379 4.366 -5.786 1.00 97.31 258 VAL A CA 1
ATOM 2026 C C . VAL A 1 258 ? -2.947 3.538 -4.576 1.00 97.31 258 VAL A C 1
ATOM 2028 O O . VAL A 1 258 ? -3.759 3.344 -3.673 1.00 97.31 258 VAL A O 1
ATOM 2031 N N . HIS A 1 259 ? -1.702 3.054 -4.538 1.00 98.00 259 HIS A N 1
ATOM 2032 C CA . HIS A 1 259 ? -1.226 2.191 -3.453 1.00 98.00 259 HIS A CA 1
ATOM 2033 C C . HIS A 1 259 ? -0.722 3.017 -2.261 1.00 98.00 259 HIS A C 1
ATOM 2035 O O . HIS A 1 259 ? -0.918 2.628 -1.111 1.00 98.00 259 HIS A O 1
ATOM 2041 N N . GLN A 1 260 ? -0.098 4.173 -2.508 1.00 97.06 260 GLN A N 1
ATOM 2042 C CA . GLN A 1 260 ? 0.598 4.940 -1.472 1.00 97.06 260 GLN A CA 1
ATOM 2043 C C . GLN A 1 260 ? -0.076 6.283 -1.182 1.00 97.06 260 GLN A C 1
ATOM 2045 O O . GLN A 1 260 ? -0.478 6.520 -0.047 1.00 97.06 260 GLN A O 1
ATOM 2050 N N . HIS A 1 261 ? -0.226 7.153 -2.184 1.00 95.75 261 HIS A N 1
ATOM 2051 C CA . HIS A 1 261 ? -0.623 8.546 -1.964 1.00 95.75 261 HIS A CA 1
ATOM 2052 C C . HIS A 1 261 ? -2.062 8.702 -1.473 1.00 95.75 261 HIS A C 1
ATOM 2054 O O . HIS A 1 261 ? -2.299 9.409 -0.497 1.00 95.75 261 HIS A O 1
ATOM 2060 N N . LEU A 1 262 ? -3.022 8.045 -2.133 1.00 93.94 262 LEU A N 1
ATOM 2061 C CA . LEU A 1 262 ? -4.447 8.211 -1.839 1.00 93.94 262 LEU A CA 1
ATOM 2062 C C . LEU A 1 262 ? -4.785 7.917 -0.374 1.00 93.94 262 LEU A C 1
ATOM 2064 O O . LEU A 1 262 ? -5.640 8.572 0.211 1.00 93.94 262 LEU A O 1
ATOM 2068 N N . GLY A 1 263 ? -4.099 6.950 0.235 1.00 92.12 263 GLY A N 1
ATOM 2069 C CA . GLY A 1 263 ? -4.301 6.618 1.640 1.00 92.12 263 GLY A CA 1
ATOM 2070 C C . GLY A 1 263 ? -3.733 7.646 2.626 1.00 92.12 263 GLY A C 1
ATOM 2071 O O . GLY A 1 263 ? -4.036 7.566 3.810 1.00 92.12 263 GLY A O 1
ATOM 2072 N N . ASN A 1 264 ? -2.912 8.597 2.181 1.00 93.94 264 ASN A N 1
ATOM 2073 C CA . ASN A 1 264 ? -2.391 9.654 3.051 1.00 93.94 264 ASN A CA 1
ATOM 2074 C C . ASN A 1 264 ? -3.397 10.795 3.248 1.00 93.94 264 ASN A C 1
ATOM 2076 O O . ASN A 1 264 ? -3.244 11.583 4.179 1.00 93.94 264 ASN A O 1
ATOM 2080 N N . LEU A 1 265 ? -4.396 10.893 2.368 1.00 91.81 265 LEU A N 1
ATOM 2081 C CA . LEU A 1 265 ? -5.427 11.918 2.423 1.00 91.81 265 LEU A CA 1
ATOM 2082 C C . LEU A 1 265 ? -6.439 11.592 3.527 1.00 91.81 265 LEU A C 1
ATOM 2084 O O . LEU A 1 265 ? -6.885 10.450 3.682 1.00 91.81 265 LEU A O 1
ATOM 2088 N N . SER A 1 266 ? -6.828 12.611 4.286 1.00 87.25 266 SER A N 1
ATOM 2089 C CA . SER A 1 266 ? -7.945 12.518 5.224 1.00 87.25 266 SER A CA 1
ATOM 2090 C C . SER A 1 266 ? -9.265 12.251 4.481 1.00 87.25 266 SER A C 1
ATOM 2092 O O . SER A 1 266 ? -9.399 12.595 3.301 1.00 87.25 266 SER A O 1
ATOM 2094 N N . PRO A 1 267 ? -10.296 11.700 5.151 1.00 84.44 267 PRO A N 1
ATOM 2095 C CA . PRO A 1 267 ? -11.628 11.559 4.560 1.00 84.44 267 PRO A CA 1
ATOM 2096 C C . PRO A 1 267 ? -12.183 12.865 3.966 1.00 84.44 267 PRO A C 1
ATOM 2098 O O . PRO A 1 267 ? -12.852 12.838 2.934 1.00 84.44 267 PRO A O 1
ATOM 2101 N N . ALA A 1 268 ? -11.887 14.010 4.593 1.00 84.38 268 ALA A N 1
ATOM 2102 C CA . ALA A 1 268 ? -12.312 15.322 4.114 1.00 84.38 268 ALA A CA 1
ATOM 2103 C C . ALA A 1 268 ? -11.579 15.746 2.830 1.00 84.38 268 ALA A C 1
ATOM 2105 O O . ALA A 1 268 ? -12.212 16.269 1.914 1.00 84.38 268 ALA A O 1
ATOM 2106 N N . GLU A 1 269 ? -10.269 15.499 2.742 1.00 87.38 269 GLU A N 1
ATOM 2107 C CA . GLU A 1 269 ? -9.489 15.750 1.525 1.00 87.38 269 GLU A CA 1
ATOM 2108 C C . GLU A 1 269 ? -9.939 14.837 0.380 1.00 87.38 269 GLU A C 1
ATOM 2110 O O . GLU A 1 269 ? -10.154 15.328 -0.723 1.00 87.38 269 GLU A O 1
ATOM 2115 N N . LEU A 1 270 ? -10.187 13.549 0.648 1.00 83.62 270 LEU A N 1
ATOM 2116 C CA . LEU A 1 270 ? -10.724 12.608 -0.345 1.00 83.62 270 LEU A CA 1
ATOM 2117 C C . LEU A 1 270 ? -12.085 13.056 -0.887 1.00 83.62 270 LEU A C 1
ATOM 2119 O O . LEU A 1 270 ? -12.311 13.022 -2.093 1.00 83.62 270 LEU A O 1
ATOM 2123 N N . ALA A 1 271 ? -12.985 13.516 -0.013 1.00 80.75 271 ALA A N 1
ATOM 2124 C CA . ALA A 1 271 ? -14.290 14.029 -0.425 1.00 80.75 271 ALA A CA 1
ATOM 2125 C C . ALA A 1 271 ? -14.197 15.327 -1.252 1.00 80.75 271 ALA A C 1
ATOM 2127 O O . ALA A 1 271 ? -15.117 15.638 -2.008 1.00 80.75 271 ALA A O 1
ATOM 2128 N N . ALA A 1 272 ? -13.118 16.097 -1.094 1.00 84.06 272 ALA A N 1
ATOM 2129 C CA . ALA A 1 272 ? -12.864 17.303 -1.874 1.00 84.06 272 ALA A CA 1
ATOM 2130 C C . ALA A 1 272 ? -12.164 17.019 -3.218 1.00 84.06 272 ALA A C 1
ATOM 2132 O O . ALA A 1 272 ? -12.290 17.836 -4.132 1.00 84.06 272 ALA A O 1
ATOM 2133 N N . ASP A 1 273 ? -11.446 15.896 -3.335 1.00 71.81 273 ASP A N 1
ATOM 2134 C CA . ASP A 1 273 ? -10.662 15.520 -4.522 1.00 71.81 273 ASP A CA 1
ATOM 2135 C C . ASP A 1 273 ? -11.534 14.983 -5.681 1.00 71.81 273 ASP A C 1
ATOM 2137 O O . ASP A 1 273 ? -11.184 15.183 -6.847 1.00 71.81 273 ASP A O 1
ATOM 2141 N N . GLY A 1 274 ? -12.718 14.413 -5.391 1.00 54.56 274 GLY A N 1
ATOM 2142 C CA . GLY A 1 274 ? -13.751 14.099 -6.398 1.00 54.56 274 GLY A CA 1
ATOM 2143 C C . GLY A 1 274 ? -14.430 12.745 -6.255 1.00 54.56 274 GLY A C 1
ATOM 2144 O O . GLY A 1 274 ? -13.820 11.738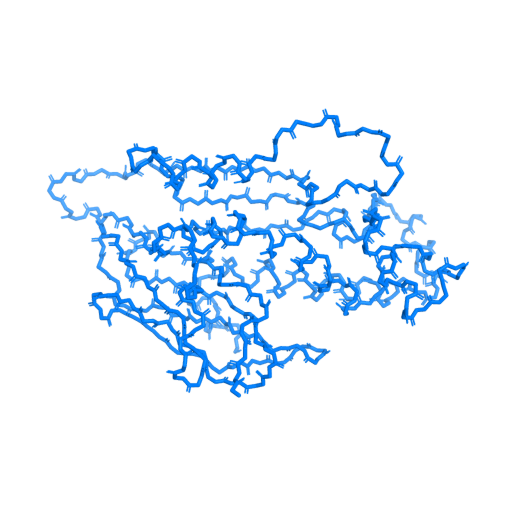 -6.673 1.00 54.56 274 GLY A O 1
#

Foldseek 3Di:
DKAFPFAFFFADADQAQQFKTKTKTKIQDWWKKKKAWPVGWIFIDTWDDDPNITMDITMTGGGDAQDKIFMFMDTNNHTRPPPPPQPFPGAIEGHHHHQPDPVHDRDDAFEDEDEDFDLAAFQPDPDDPPPDGPLLVLLVCVRPPVPPDDGQEYEYEACLFQQLRDHPVLLVVVVVVDDLVDPVRSGHQAQVSLVVRVCSRQVPSSNRSSSRHHHYAYDYDQSLQHPCPPVDPVVVVVLVVPPRNVRRVVSSVVSCVRVHVVSNDDPVRNVVVD

Radius of 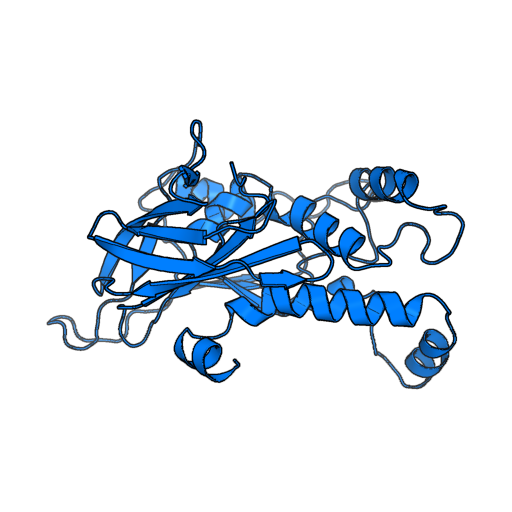gyration: 19.56 Å; chains: 1; bounding box: 46×37×59 Å

Organism: NCBI:txid457427

pLDDT: mean 92.55, std 10.36, range [47.16, 98.88]

InterPro domains:
  IPR018946 PhoD-like phosphatase, metallophosphatase domain [PF09423] (150-257)
  IPR029052 Metallo-dependent phosphatase-like [SSF56300] (138-240)
  IPR038607 PhoD-like superfamily [G3DSA:3.60.21.70] (102-273)
  IPR056702 Domain of unknown function DUF7800 [PF25077] (1-93)